Protein AF-A0A8T4NT96-F1 (afdb_monomer_lite)

pLDDT: mean 85.83, std 14.37, range [35.19, 98.5]

Sequence (184 aa):
MKKYSISQGDLYAGDHELIEFAEKIDPLSSLTIEQQFQELADSYLEDIFKGREDFERYIKLFGKINHLNDYAILFAHGGEVNGNWTYCDNGKDIKVQNWVNKTDGKYAGLILCSCNPGSYSLISKKSVLVYPDSDIDFIGGGGEITGRNVCFDLYVPKKGNIDSYVMGVELEELERKLGIKSLG

Foldseek 3Di:
DDWAAEPFGIEDAAPVVVVLLVVVDDPPDPDDSSVSVRVLVVLLVCQLCPVVVLLVLLLCLLCVLQVFGGEYEYAFEWDDDPNAIFGDHPNDTDGPLVVLVVCAPNHSEYEYNYADQPQDFHDGAHHKYWYWSGGQPPPDSDSHSPDDDRDIWIQDHPPGTDDPVCSVVSSVVSCVVVVHDPPD

Structure (mmCIF, N/CA/C/O backbone):
data_AF-A0A8T4NT96-F1
#
_entry.id   AF-A0A8T4NT96-F1
#
loop_
_atom_site.group_PDB
_atom_site.id
_atom_site.type_symbol
_atom_site.label_atom_id
_atom_site.label_alt_id
_atom_site.label_comp_id
_atom_site.label_asym_id
_atom_site.label_entity_id
_atom_site.label_seq_id
_atom_site.pdbx_PDB_ins_code
_atom_site.Cartn_x
_atom_s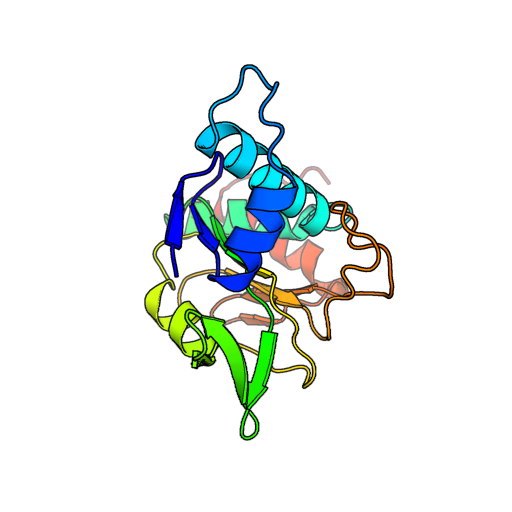ite.Cartn_y
_atom_site.Cartn_z
_atom_site.occupancy
_atom_site.B_iso_or_equiv
_atom_site.auth_seq_id
_atom_site.auth_comp_id
_atom_site.auth_asym_id
_atom_site.auth_atom_id
_atom_site.pdbx_PDB_model_num
ATOM 1 N N . MET A 1 1 ? 11.505 -8.799 -6.947 1.00 86.69 1 MET A N 1
ATOM 2 C CA . MET A 1 1 ? 11.173 -7.579 -6.199 1.00 86.69 1 MET A CA 1
ATOM 3 C C . MET A 1 1 ? 12.026 -7.524 -4.955 1.00 86.69 1 MET A C 1
ATOM 5 O O . MET A 1 1 ? 12.060 -8.505 -4.208 1.00 86.69 1 MET A O 1
ATOM 9 N N . LYS A 1 2 ? 12.755 -6.423 -4.768 1.00 87.06 2 LYS A N 1
ATOM 10 C CA . LYS A 1 2 ? 13.623 -6.225 -3.603 1.00 87.06 2 LYS A CA 1
ATOM 11 C C . LYS A 1 2 ? 12.826 -5.545 -2.492 1.00 87.06 2 LYS A C 1
ATOM 13 O O . LYS A 1 2 ? 11.984 -4.698 -2.768 1.00 87.06 2 LYS A O 1
ATOM 18 N N . LYS A 1 3 ? 13.067 -5.963 -1.251 1.00 89.81 3 LYS A N 1
ATOM 19 C CA . LYS A 1 3 ? 12.390 -5.451 -0.060 1.00 89.81 3 LYS A CA 1
ATOM 20 C C . LYS A 1 3 ? 13.368 -4.607 0.755 1.00 89.81 3 LYS A C 1
ATOM 22 O O . LYS A 1 3 ? 14.482 -5.070 1.000 1.00 89.81 3 LYS A O 1
ATOM 27 N N . TYR A 1 4 ? 12.925 -3.440 1.208 1.00 84.69 4 TYR A N 1
ATOM 28 C CA . TYR A 1 4 ? 13.648 -2.561 2.125 1.00 84.69 4 TYR A CA 1
ATOM 29 C C . TYR A 1 4 ? 12.746 -2.204 3.294 1.00 84.69 4 TYR A C 1
ATOM 31 O O . TYR A 1 4 ? 11.574 -1.903 3.086 1.00 84.69 4 TYR A O 1
ATOM 39 N N . SER A 1 5 ? 13.288 -2.231 4.505 1.00 87.81 5 SER A N 1
ATOM 40 C CA . SER A 1 5 ? 12.566 -1.735 5.674 1.00 87.81 5 SER A CA 1
ATOM 41 C C . SER A 1 5 ? 12.742 -0.226 5.780 1.00 87.81 5 SER A C 1
ATOM 43 O O . SER A 1 5 ? 13.844 0.282 5.582 1.00 87.81 5 SER A O 1
ATOM 45 N N . ILE A 1 6 ? 11.643 0.466 6.058 1.00 83.88 6 ILE A N 1
ATOM 46 C CA . ILE A 1 6 ? 11.536 1.926 6.132 1.00 83.88 6 ILE A CA 1
ATOM 47 C C . ILE A 1 6 ? 10.897 2.325 7.465 1.00 83.88 6 ILE A C 1
ATOM 49 O O . ILE A 1 6 ? 10.490 1.460 8.246 1.00 83.88 6 ILE A O 1
ATOM 53 N N . SER A 1 7 ? 10.804 3.628 7.737 1.00 83.88 7 SER A N 1
ATOM 54 C CA . SER A 1 7 ? 10.378 4.144 9.044 1.00 83.88 7 SER A CA 1
ATOM 55 C C . SER A 1 7 ? 9.003 3.621 9.484 1.00 83.88 7 SER A C 1
ATOM 57 O O . SER A 1 7 ? 8.788 3.360 10.668 1.00 83.88 7 SER A O 1
ATOM 59 N N . GLN A 1 8 ? 8.092 3.432 8.525 1.00 86.94 8 GLN A N 1
ATOM 60 C CA . GLN A 1 8 ? 6.711 3.007 8.750 1.00 86.94 8 GLN A CA 1
ATOM 61 C C . GLN A 1 8 ? 6.359 1.742 7.954 1.00 86.94 8 GLN A C 1
ATOM 63 O O . GLN A 1 8 ? 5.261 1.615 7.413 1.00 86.94 8 GLN A O 1
ATOM 68 N N . GLY A 1 9 ? 7.287 0.783 7.883 1.00 91.50 9 GLY A N 1
ATOM 69 C CA . GLY A 1 9 ? 7.025 -0.552 7.348 1.00 91.50 9 GLY A CA 1
ATOM 70 C C . GLY A 1 9 ? 8.031 -0.993 6.304 1.00 91.50 9 GLY A C 1
ATOM 71 O O . GLY A 1 9 ? 9.230 -1.012 6.571 1.00 91.50 9 GLY A O 1
ATOM 72 N N . ASP A 1 10 ? 7.558 -1.411 5.132 1.00 92.62 10 ASP A N 1
ATOM 73 C CA . ASP A 1 10 ? 8.424 -1.978 4.102 1.00 92.62 10 ASP A CA 1
ATOM 74 C C . ASP A 1 10 ? 8.089 -1.496 2.682 1.00 92.62 10 ASP A C 1
ATOM 76 O O . ASP A 1 10 ? 6.943 -1.550 2.235 1.00 92.62 10 ASP A O 1
ATOM 80 N N . LEU A 1 11 ? 9.128 -1.123 1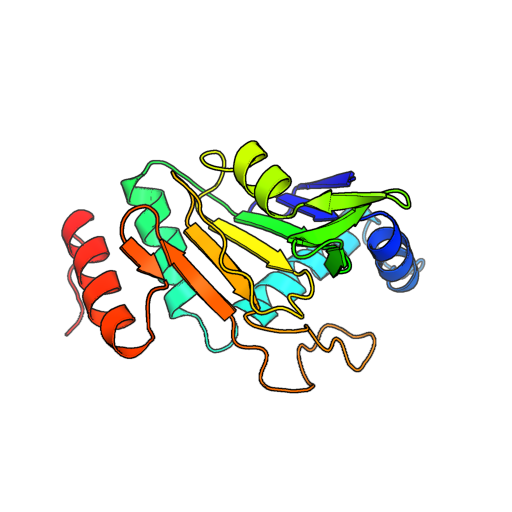.935 1.00 88.31 11 LEU A N 1
ATOM 81 C CA . LEU A 1 11 ? 9.082 -0.820 0.508 1.00 88.31 11 LEU A CA 1
ATOM 82 C C . LEU A 1 11 ? 9.450 -2.061 -0.314 1.00 88.31 11 LEU A C 1
ATOM 84 O O . LEU A 1 11 ? 10.488 -2.692 -0.102 1.00 88.31 11 LEU A O 1
ATOM 88 N N . TYR A 1 12 ? 8.617 -2.381 -1.297 1.00 91.62 12 TYR A N 1
ATOM 89 C CA . TYR A 1 12 ? 8.821 -3.438 -2.276 1.00 91.62 12 TYR A CA 1
ATOM 90 C C . TYR A 1 12 ? 9.042 -2.802 -3.649 1.00 91.62 12 TYR A C 1
ATOM 92 O O . TYR A 1 12 ? 8.084 -2.436 -4.324 1.00 91.62 12 TYR A O 1
ATOM 100 N N . ALA A 1 13 ? 10.307 -2.683 -4.051 1.00 86.94 13 ALA A N 1
ATOM 101 C CA . ALA A 1 13 ? 10.703 -2.009 -5.283 1.00 86.94 13 ALA A CA 1
ATOM 102 C C . ALA A 1 13 ? 10.912 -3.001 -6.440 1.00 86.94 13 ALA A C 1
ATOM 104 O O . ALA A 1 13 ? 11.632 -4.008 -6.294 1.00 86.94 13 ALA A O 1
ATOM 105 N N . GLY A 1 14 ? 10.274 -2.714 -7.579 1.00 87.00 14 GLY A N 1
ATOM 106 C CA . GLY A 1 14 ? 10.543 -3.355 -8.867 1.00 87.00 14 GLY A CA 1
ATOM 107 C C . GLY A 1 14 ? 11.955 -3.037 -9.366 1.00 87.00 14 GLY A C 1
ATOM 108 O O . GLY A 1 14 ? 12.567 -2.059 -8.953 1.00 87.00 14 GLY A O 1
ATOM 109 N N . ASP A 1 15 ? 12.503 -3.877 -10.236 1.00 82.88 15 ASP A N 1
ATOM 110 C CA . ASP A 1 15 ? 13.864 -3.732 -10.767 1.00 82.88 15 ASP A CA 1
ATOM 111 C C . ASP A 1 15 ? 14.080 -2.433 -11.548 1.00 82.88 15 ASP A C 1
ATOM 113 O O . ASP A 1 15 ? 15.118 -1.801 -11.377 1.00 82.88 15 ASP A O 1
ATOM 117 N N . HIS A 1 16 ? 13.102 -2.011 -12.352 1.00 77.62 16 HIS A N 1
ATOM 118 C CA . HIS A 1 16 ? 13.199 -0.752 -13.091 1.00 77.62 16 HIS A CA 1
ATOM 119 C C . HIS A 1 16 ? 13.260 0.455 -12.141 1.00 77.62 16 HIS A C 1
ATOM 121 O O . HIS A 1 16 ? 14.121 1.316 -12.286 1.00 77.62 16 HIS A O 1
ATOM 127 N N . GLU A 1 17 ? 12.446 0.447 -11.086 1.00 75.06 17 GLU A N 1
ATOM 128 C CA . GLU A 1 17 ? 12.451 1.511 -10.078 1.00 75.06 17 GLU A CA 1
ATOM 129 C C . GLU A 1 17 ? 13.744 1.570 -9.277 1.00 75.06 17 GLU A C 1
ATOM 131 O O . GLU A 1 17 ? 14.167 2.633 -8.844 1.00 75.06 17 GLU A O 1
ATOM 136 N N . LEU A 1 18 ? 14.410 0.431 -9.076 1.00 75.44 18 LEU A N 1
ATOM 137 C CA . LEU A 1 18 ? 15.722 0.426 -8.436 1.00 75.44 18 LEU A CA 1
ATOM 138 C C . LEU A 1 18 ? 16.766 1.178 -9.259 1.00 75.44 18 LEU A C 1
ATOM 140 O O . LEU A 1 18 ? 17.684 1.743 -8.667 1.00 75.44 18 LEU A O 1
ATOM 144 N N . ILE A 1 19 ? 16.640 1.173 -10.588 1.00 75.12 19 ILE A N 1
ATOM 145 C CA . ILE A 1 19 ? 17.516 1.935 -11.481 1.00 75.12 19 ILE A CA 1
ATOM 146 C C . ILE A 1 19 ? 17.208 3.425 -11.327 1.00 75.12 19 ILE A C 1
ATOM 148 O O . ILE A 1 19 ? 18.121 4.192 -11.040 1.00 75.12 19 ILE A O 1
ATOM 152 N N . GLU A 1 20 ? 15.933 3.819 -11.402 1.00 72.38 20 GLU A N 1
ATOM 153 C CA . GLU A 1 20 ? 15.519 5.217 -11.206 1.00 72.38 20 GLU A CA 1
ATOM 154 C C . GLU A 1 20 ? 15.904 5.753 -9.818 1.00 72.38 20 GLU A C 1
ATOM 156 O O . GLU A 1 20 ? 16.359 6.886 -9.674 1.00 72.38 20 GLU A O 1
ATOM 161 N N . PHE A 1 21 ? 15.768 4.934 -8.773 1.00 73.69 21 PHE A N 1
ATOM 162 C CA . PHE A 1 21 ? 16.217 5.295 -7.432 1.00 73.69 21 PHE A CA 1
ATOM 163 C C . PHE A 1 21 ? 17.730 5.466 -7.391 1.00 73.69 21 PHE A C 1
ATOM 165 O O . PHE A 1 21 ? 18.198 6.441 -6.816 1.00 73.69 21 PHE A O 1
ATOM 172 N N . ALA A 1 22 ? 18.492 4.551 -8.001 1.00 74.19 22 ALA A N 1
ATOM 173 C CA . ALA A 1 22 ? 19.949 4.636 -8.045 1.00 74.19 22 ALA A CA 1
ATOM 174 C C . ALA A 1 22 ? 20.441 5.912 -8.747 1.00 74.19 22 ALA A C 1
ATOM 176 O O . ALA A 1 22 ? 21.465 6.455 -8.344 1.00 74.19 22 ALA A O 1
ATOM 177 N N . GLU A 1 23 ? 19.706 6.420 -9.740 1.00 80.12 23 GLU A N 1
ATOM 178 C CA . GLU A 1 23 ? 19.997 7.704 -10.392 1.00 80.12 23 GLU A CA 1
ATOM 179 C C . GLU A 1 23 ? 19.765 8.917 -9.476 1.00 80.12 23 GLU A C 1
ATOM 181 O O . GLU A 1 23 ? 20.395 9.956 -9.667 1.00 80.12 23 GLU A O 1
ATOM 186 N N . LYS A 1 24 ? 18.895 8.786 -8.467 1.00 78.31 24 LYS A N 1
ATOM 187 C CA . LYS A 1 24 ? 18.611 9.824 -7.460 1.00 78.31 24 LYS A CA 1
ATOM 188 C C . LYS A 1 24 ? 19.521 9.755 -6.232 1.00 78.31 24 LYS A C 1
ATOM 190 O O . LYS A 1 24 ? 19.478 10.663 -5.406 1.00 78.31 24 LYS A O 1
ATOM 195 N N . ILE A 1 25 ? 20.325 8.699 -6.094 1.00 80.62 25 ILE A N 1
ATOM 196 C CA . ILE A 1 25 ? 21.284 8.571 -4.994 1.00 80.62 25 ILE A CA 1
ATOM 197 C C . ILE A 1 25 ? 22.406 9.586 -5.187 1.00 80.62 25 ILE A C 1
ATOM 199 O O . ILE A 1 25 ? 23.102 9.569 -6.201 1.00 80.62 25 ILE A O 1
ATOM 203 N N . ASP A 1 26 ? 22.617 10.431 -4.181 1.00 83.19 26 ASP A N 1
ATOM 204 C CA . ASP A 1 26 ? 23.746 11.348 -4.139 1.00 83.19 26 ASP A CA 1
ATOM 205 C C . ASP A 1 26 ? 24.989 10.603 -3.616 1.00 83.19 26 ASP A C 1
ATOM 207 O O . ASP A 1 26 ? 25.052 10.255 -2.427 1.00 83.19 26 ASP A O 1
ATOM 211 N N . PRO A 1 27 ? 26.004 10.352 -4.468 1.00 78.19 27 PRO A N 1
ATOM 212 C CA . PRO A 1 27 ? 27.226 9.670 -4.054 1.00 78.19 27 PRO A CA 1
ATOM 213 C C . PRO A 1 27 ? 28.103 10.525 -3.127 1.00 78.19 27 PRO A C 1
ATOM 215 O O . PRO A 1 27 ? 29.060 10.004 -2.555 1.00 78.19 27 PRO A O 1
ATOM 218 N N . LEU A 1 28 ? 27.821 11.826 -3.002 1.00 85.88 28 LEU A N 1
ATOM 219 C CA . LEU A 1 28 ? 28.516 12.754 -2.108 1.00 85.88 28 LEU A CA 1
ATOM 220 C C . LEU A 1 28 ? 27.794 12.937 -0.768 1.00 85.88 28 LEU A C 1
ATOM 222 O O . LEU A 1 28 ? 28.340 13.585 0.130 1.00 85.88 28 LEU A O 1
ATOM 226 N N . SER A 1 29 ? 26.597 12.368 -0.620 1.00 87.12 29 SER A N 1
ATOM 227 C CA . SER A 1 29 ? 25.855 12.394 0.634 1.00 87.12 29 SER A CA 1
ATOM 228 C C . SER A 1 29 ? 26.603 11.643 1.737 1.00 87.12 29 SER A C 1
ATOM 230 O O . SER A 1 29 ? 27.297 10.652 1.505 1.00 87.12 29 SER A O 1
ATOM 232 N N . SER A 1 30 ? 26.443 12.109 2.975 1.00 88.44 30 SER A N 1
ATOM 233 C CA . SER A 1 30 ? 26.941 11.413 4.165 1.00 88.44 30 SER A CA 1
ATOM 234 C C . SER A 1 30 ? 26.089 10.199 4.553 1.00 88.44 30 SER A C 1
ATOM 236 O O . SER A 1 30 ? 26.489 9.435 5.434 1.00 88.44 30 SER A O 1
ATOM 238 N N . LEU A 1 31 ? 24.924 10.030 3.923 1.00 86.69 31 LEU A N 1
ATOM 239 C CA . LEU A 1 31 ? 23.989 8.938 4.168 1.00 86.69 31 LEU A CA 1
ATOM 240 C C . LEU A 1 31 ? 24.372 7.684 3.380 1.00 86.69 31 LEU A C 1
ATOM 242 O O . LEU A 1 31 ? 24.826 7.763 2.236 1.00 86.69 31 LEU A O 1
ATOM 246 N N . THR A 1 32 ? 24.118 6.507 3.958 1.00 84.62 32 THR A N 1
ATOM 247 C CA . THR A 1 32 ? 24.228 5.251 3.205 1.00 84.62 32 THR A CA 1
ATOM 248 C C . THR A 1 32 ? 23.166 5.189 2.108 1.00 84.62 32 THR A C 1
ATOM 250 O O . THR A 1 32 ? 22.141 5.868 2.174 1.00 84.62 32 THR A O 1
ATOM 253 N N . ILE A 1 33 ? 23.382 4.335 1.106 1.00 77.56 33 ILE A N 1
ATOM 254 C CA . ILE A 1 33 ? 22.399 4.101 0.040 1.00 77.56 33 ILE A CA 1
ATOM 255 C C . ILE A 1 33 ? 21.050 3.713 0.656 1.00 77.56 33 ILE A C 1
ATOM 257 O O . ILE A 1 33 ? 20.025 4.272 0.295 1.00 77.56 33 ILE A O 1
ATOM 261 N N . GLU A 1 34 ? 21.039 2.815 1.639 1.00 76.19 34 GLU A N 1
ATOM 262 C CA . GLU A 1 34 ? 19.818 2.383 2.322 1.00 76.19 34 GLU A CA 1
ATOM 263 C C . GLU A 1 34 ? 19.078 3.541 3.004 1.00 76.19 34 GLU A C 1
ATOM 265 O O . GLU A 1 34 ? 17.852 3.587 2.942 1.00 76.19 34 GLU A O 1
ATOM 270 N N . GLN A 1 35 ? 19.803 4.484 3.614 1.00 82.94 35 GLN A N 1
ATOM 271 C CA . GLN A 1 35 ? 19.206 5.664 4.245 1.00 82.94 35 GLN A CA 1
ATOM 272 C C . GLN A 1 35 ? 18.590 6.608 3.211 1.00 82.94 35 GLN A C 1
ATOM 274 O O . GLN A 1 35 ? 17.474 7.070 3.404 1.00 82.94 35 GLN A O 1
ATOM 279 N N . GLN A 1 36 ? 19.263 6.831 2.082 1.00 83.69 36 GLN A N 1
ATOM 280 C CA . GLN A 1 36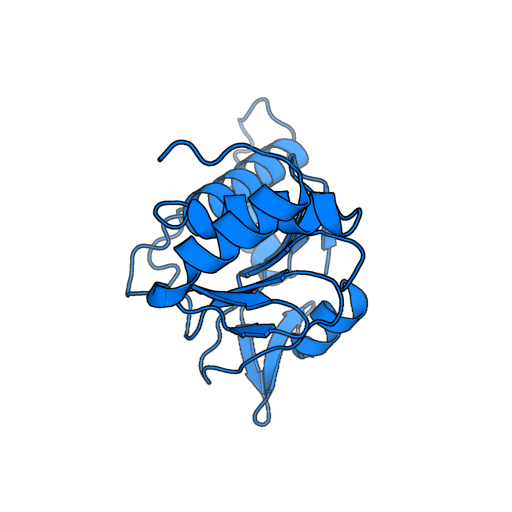 ? 18.718 7.646 0.992 1.00 83.69 36 GLN A CA 1
ATOM 281 C C . GLN A 1 36 ? 17.486 6.987 0.342 1.00 83.69 36 GLN A C 1
ATOM 283 O O . GLN A 1 36 ? 16.505 7.657 0.030 1.00 83.69 36 GLN A O 1
ATOM 288 N N . PHE A 1 37 ? 17.491 5.656 0.195 1.00 78.19 37 PHE A N 1
ATOM 289 C CA . PHE A 1 37 ? 16.312 4.892 -0.233 1.00 78.19 37 PHE A CA 1
ATOM 290 C C . PHE A 1 37 ? 15.149 5.048 0.748 1.00 78.19 37 PHE A C 1
ATOM 292 O O . PHE A 1 37 ? 14.002 5.177 0.321 1.00 78.19 37 PHE A O 1
ATOM 299 N N . GLN A 1 38 ? 15.438 5.013 2.050 1.00 80.81 38 GLN A N 1
ATOM 300 C CA . GLN A 1 38 ? 14.438 5.212 3.087 1.00 80.81 38 GLN A CA 1
ATOM 301 C C . GLN A 1 38 ? 13.847 6.626 3.028 1.00 80.81 38 GLN A C 1
ATOM 303 O O . GLN A 1 38 ? 12.628 6.745 3.017 1.00 80.81 38 GLN A O 1
ATOM 308 N N . GLU A 1 39 ? 14.673 7.670 2.925 1.00 84.62 39 GLU A N 1
ATOM 309 C CA . GLU A 1 39 ? 14.201 9.058 2.799 1.00 84.62 39 GLU A CA 1
ATOM 310 C C . GLU A 1 39 ? 13.304 9.249 1.571 1.00 84.62 39 GLU A C 1
ATOM 312 O O . GLU A 1 39 ? 12.251 9.876 1.659 1.00 84.62 39 GLU A O 1
ATOM 317 N N . LEU A 1 40 ? 13.668 8.645 0.437 1.00 78.44 40 LEU A N 1
ATOM 318 C CA . LEU A 1 40 ? 12.849 8.700 -0.771 1.00 78.44 40 LEU A CA 1
ATOM 319 C C . LEU A 1 40 ? 11.516 7.946 -0.605 1.00 78.44 40 LEU A C 1
ATOM 321 O O . LEU A 1 40 ? 10.474 8.421 -1.052 1.00 78.44 40 LEU A O 1
ATOM 325 N N . ALA A 1 41 ? 11.527 6.787 0.056 1.00 78.25 41 ALA A N 1
ATOM 326 C CA . ALA A 1 41 ? 10.312 6.030 0.351 1.00 78.25 41 ALA A CA 1
ATOM 327 C C . ALA A 1 41 ? 9.370 6.782 1.303 1.00 78.25 41 ALA A C 1
ATOM 329 O O . ALA A 1 41 ? 8.159 6.798 1.081 1.00 78.25 41 ALA A O 1
ATOM 330 N N . ASP A 1 42 ? 9.933 7.407 2.339 1.00 82.44 42 ASP A N 1
ATOM 331 C CA . ASP A 1 42 ? 9.198 8.222 3.303 1.00 82.44 42 ASP A CA 1
ATOM 332 C C . ASP A 1 42 ? 8.599 9.461 2.602 1.00 82.44 42 ASP A C 1
ATOM 334 O O . ASP A 1 42 ? 7.417 9.742 2.787 1.00 82.44 42 ASP A O 1
ATOM 338 N N . SER A 1 43 ? 9.338 10.114 1.692 1.00 80.06 43 SER A N 1
ATOM 339 C CA . SER A 1 43 ? 8.814 11.212 0.857 1.00 80.06 43 SER A CA 1
ATOM 340 C C . SER A 1 43 ? 7.616 10.783 0.006 1.00 80.06 43 SER A C 1
ATOM 342 O O . SER A 1 43 ? 6.614 11.490 -0.040 1.00 80.06 43 SER A O 1
ATOM 344 N N . TYR A 1 44 ? 7.667 9.612 -0.639 1.00 76.75 44 TYR A N 1
ATOM 345 C CA . TYR A 1 44 ? 6.519 9.126 -1.413 1.00 76.75 44 TYR A CA 1
ATOM 346 C C . TYR A 1 44 ? 5.304 8.833 -0.534 1.00 76.75 44 TYR A C 1
ATOM 348 O O . TYR A 1 44 ? 4.171 9.076 -0.946 1.00 76.75 44 TYR A O 1
ATOM 356 N N . LEU A 1 45 ? 5.520 8.305 0.672 1.00 81.38 45 LEU A N 1
ATOM 357 C CA . LEU A 1 45 ? 4.441 8.074 1.626 1.00 81.38 45 LEU A CA 1
ATOM 358 C C . LEU A 1 45 ? 3.778 9.396 2.038 1.00 81.38 45 LEU A C 1
ATOM 360 O O . LEU A 1 45 ? 2.548 9.480 2.066 1.00 81.38 45 LEU A O 1
ATOM 364 N N . GLU A 1 46 ? 4.584 10.424 2.311 1.00 83.12 46 GLU A N 1
ATOM 365 C CA . GLU A 1 46 ? 4.105 11.777 2.598 1.00 83.12 46 GLU A CA 1
ATOM 366 C C . GLU A 1 46 ? 3.293 12.342 1.427 1.00 83.12 46 GLU A C 1
ATOM 368 O O . GLU A 1 46 ? 2.180 12.821 1.640 1.00 83.12 46 GLU A O 1
ATOM 373 N N . ASP A 1 47 ? 3.775 12.218 0.189 1.00 79.31 47 ASP A N 1
ATOM 374 C CA . ASP A 1 47 ? 3.072 12.714 -1.001 1.00 79.31 47 ASP A CA 1
ATOM 375 C C . ASP A 1 47 ? 1.742 11.987 -1.265 1.00 79.31 47 ASP A C 1
ATOM 377 O O . ASP A 1 47 ? 0.758 12.608 -1.679 1.00 79.31 47 ASP A O 1
ATOM 381 N N . ILE A 1 48 ? 1.666 10.684 -0.981 1.00 80.38 48 ILE A N 1
ATOM 382 C CA . ILE A 1 48 ? 0.423 9.904 -1.098 1.00 80.38 48 ILE A CA 1
ATOM 383 C C . ILE A 1 48 ? -0.620 10.381 -0.086 1.00 80.38 48 ILE A C 1
ATOM 385 O O . ILE A 1 48 ? -1.803 10.481 -0.426 1.00 80.38 48 ILE A O 1
ATOM 389 N N . PHE A 1 49 ? -0.208 10.695 1.142 1.00 85.62 49 PHE A N 1
ATOM 390 C CA . PHE A 1 49 ? -1.127 11.137 2.193 1.00 85.62 49 PHE A CA 1
ATOM 391 C C . PHE A 1 49 ? -1.334 12.650 2.263 1.00 85.62 49 PHE A C 1
ATOM 393 O O . PHE A 1 49 ? -2.239 13.100 2.964 1.00 85.62 49 PHE A O 1
ATOM 400 N N . LYS A 1 50 ? -0.565 13.446 1.520 1.00 84.44 50 LYS A N 1
ATOM 401 C CA . LYS A 1 50 ? -0.743 14.897 1.430 1.00 84.44 50 LYS A CA 1
ATOM 402 C C . LYS A 1 50 ? -2.134 15.232 0.887 1.00 84.44 50 LYS A C 1
ATOM 404 O O . LYS A 1 50 ? -2.458 14.912 -0.257 1.00 84.44 50 LYS A O 1
ATOM 409 N N . GLY A 1 51 ? -2.964 15.878 1.710 1.00 82.12 51 GLY A N 1
ATOM 410 C CA . GLY A 1 51 ? -4.372 16.147 1.394 1.00 82.12 51 GLY A CA 1
ATOM 411 C C . GLY A 1 51 ? -5.292 14.919 1.474 1.00 82.12 51 GLY A C 1
ATOM 412 O O . GLY A 1 51 ? -6.423 14.985 0.995 1.00 82.12 51 GLY A O 1
ATOM 413 N N . ARG A 1 52 ? -4.802 13.804 2.033 1.00 86.88 52 ARG A N 1
ATOM 414 C CA . ARG A 1 52 ? -5.513 12.536 2.293 1.00 86.88 52 ARG A CA 1
ATOM 415 C C . ARG A 1 52 ? -5.177 12.020 3.699 1.00 86.88 52 ARG A C 1
ATOM 417 O O . ARG A 1 52 ? -4.941 10.831 3.922 1.00 86.88 52 ARG A O 1
ATOM 424 N N . GLU A 1 53 ? -5.092 12.929 4.667 1.00 90.56 53 GLU A N 1
ATOM 425 C CA . GLU A 1 53 ? -4.712 12.621 6.051 1.00 90.56 53 GLU A CA 1
ATOM 426 C C . GLU A 1 53 ? -5.737 11.696 6.737 1.00 90.56 53 GLU A C 1
ATOM 428 O O . GLU A 1 53 ? -5.425 10.964 7.681 1.00 90.56 53 GLU A O 1
ATOM 433 N N . ASP A 1 54 ? -6.974 11.702 6.245 1.00 93.44 54 ASP A N 1
ATOM 434 C CA . ASP A 1 54 ? -8.045 10.797 6.638 1.00 93.44 54 ASP A CA 1
ATOM 435 C C . ASP A 1 54 ? -7.749 9.332 6.283 1.00 93.44 54 ASP A C 1
ATOM 437 O O . ASP A 1 54 ? -8.014 8.460 7.112 1.00 93.44 54 ASP A O 1
ATOM 441 N N . PHE A 1 55 ? -7.129 9.048 5.132 1.00 94.31 55 PHE A N 1
ATOM 442 C CA . PHE A 1 55 ? -6.706 7.696 4.748 1.00 94.31 55 PHE A CA 1
ATOM 443 C C . PHE A 1 55 ? -5.654 7.176 5.723 1.00 94.31 55 PHE A C 1
ATOM 445 O O . PHE A 1 55 ? -5.778 6.067 6.251 1.00 94.31 55 PHE A O 1
ATOM 452 N N . GLU A 1 56 ? -4.640 7.996 6.007 1.00 94.25 56 GLU A N 1
ATOM 453 C CA . GLU A 1 56 ? -3.576 7.635 6.941 1.00 94.25 56 GLU A CA 1
ATOM 454 C C . GLU A 1 56 ? -4.152 7.350 8.338 1.00 94.25 56 GLU A C 1
ATOM 456 O O . GLU A 1 56 ? -3.881 6.310 8.953 1.00 94.25 56 GLU A O 1
ATOM 461 N N . ARG A 1 57 ? -5.021 8.244 8.831 1.00 95.69 57 ARG A N 1
ATOM 462 C CA . ARG A 1 57 ? -5.718 8.071 10.111 1.00 95.69 57 ARG A CA 1
ATOM 463 C C . ARG A 1 57 ? -6.574 6.808 10.114 1.00 95.69 57 ARG A C 1
ATOM 465 O O . ARG A 1 57 ? -6.534 6.064 11.098 1.00 95.69 57 ARG A O 1
ATOM 472 N N . TYR A 1 58 ? -7.312 6.541 9.038 1.00 97.00 58 TYR A N 1
ATOM 473 C CA . TYR A 1 58 ? -8.160 5.358 8.917 1.00 97.00 58 TYR A CA 1
ATOM 474 C C . TYR A 1 58 ? -7.334 4.082 9.045 1.00 97.00 58 TYR A C 1
ATOM 476 O O . TYR A 1 58 ? -7.651 3.229 9.876 1.00 97.00 58 TYR A O 1
ATOM 484 N N . ILE A 1 59 ? -6.235 3.971 8.292 1.00 97.44 59 ILE A N 1
ATOM 485 C CA . ILE A 1 59 ? -5.356 2.796 8.328 1.00 97.44 59 ILE A CA 1
ATOM 486 C C . ILE A 1 59 ? -4.773 2.602 9.730 1.00 97.44 59 ILE A C 1
ATOM 488 O O . ILE A 1 59 ? -4.801 1.485 10.251 1.00 97.44 59 ILE A O 1
ATOM 492 N N . LYS A 1 60 ? -4.313 3.675 10.388 1.00 96.69 60 LYS A N 1
ATOM 493 C CA . LYS A 1 60 ? -3.782 3.616 11.761 1.00 96.69 60 LYS A CA 1
ATOM 494 C C . LYS A 1 60 ? -4.825 3.111 12.764 1.00 96.69 60 LYS A C 1
ATOM 496 O O . LYS A 1 60 ? -4.519 2.258 13.599 1.00 96.69 60 LYS A O 1
ATOM 501 N N . LEU A 1 61 ? -6.056 3.624 12.714 1.00 97.50 61 LEU A N 1
ATOM 502 C CA . LEU A 1 61 ? -7.131 3.198 13.619 1.00 97.50 61 LEU A CA 1
ATOM 503 C C . LEU A 1 61 ? -7.588 1.764 13.318 1.00 97.50 61 LEU A C 1
ATOM 505 O O . LEU A 1 61 ? -7.740 0.955 14.238 1.00 97.50 61 LEU A O 1
ATOM 509 N N . PHE A 1 62 ? -7.748 1.425 12.038 1.00 97.75 62 PHE A N 1
ATOM 510 C CA . PHE A 1 62 ? -8.077 0.077 11.589 1.00 97.75 62 PHE A CA 1
ATOM 511 C C . PHE A 1 62 ? -7.014 -0.932 12.042 1.00 97.75 62 PHE A C 1
ATOM 513 O O . PHE A 1 62 ? -7.357 -1.994 12.567 1.00 97.75 62 PHE A O 1
ATOM 520 N N . GLY A 1 63 ? -5.734 -0.587 11.892 1.00 97.62 63 GLY A N 1
ATOM 521 C CA . GLY A 1 63 ? -4.600 -1.398 12.323 1.00 97.62 63 GLY A CA 1
ATOM 522 C C . GLY A 1 63 ? -4.643 -1.703 13.818 1.00 97.62 63 GLY A C 1
ATOM 523 O O . GLY A 1 63 ? -4.606 -2.870 14.207 1.00 97.62 63 GLY A O 1
ATOM 524 N N . LYS A 1 64 ? -4.866 -0.684 14.660 1.00 97.50 64 LYS A N 1
ATOM 525 C CA . LYS A 1 64 ? -5.017 -0.857 16.119 1.00 97.50 64 LYS A CA 1
ATOM 526 C C . LYS A 1 64 ? -6.123 -1.847 16.490 1.00 97.50 64 LYS A C 1
ATOM 528 O O . LYS A 1 64 ? -5.917 -2.681 17.367 1.00 97.50 64 LYS A O 1
ATOM 533 N N . ILE A 1 65 ? -7.277 -1.773 15.823 1.00 97.06 65 ILE A N 1
ATOM 534 C CA . ILE A 1 65 ? -8.420 -2.670 16.073 1.00 97.06 65 ILE A CA 1
ATOM 535 C C . ILE A 1 65 ? -8.114 -4.109 15.639 1.00 97.06 65 ILE A C 1
ATOM 537 O O . ILE A 1 65 ? -8.562 -5.053 16.285 1.00 97.06 65 ILE A O 1
ATOM 541 N N . ASN A 1 66 ? -7.364 -4.284 14.549 1.00 96.88 66 ASN A N 1
ATOM 542 C CA . ASN A 1 66 ? -7.097 -5.593 13.947 1.00 96.88 66 ASN A CA 1
ATOM 543 C C . ASN A 1 66 ? -5.715 -6.167 14.301 1.00 96.88 66 ASN A C 1
ATOM 545 O O . ASN A 1 66 ? -5.335 -7.202 13.756 1.00 96.88 66 ASN A O 1
ATOM 549 N N . HIS A 1 67 ? -4.977 -5.526 15.211 1.00 97.06 67 HIS A N 1
ATOM 550 C CA . HIS A 1 67 ? -3.607 -5.887 15.594 1.00 97.06 67 HIS A CA 1
ATOM 551 C C . HIS A 1 67 ? -2.636 -5.952 14.404 1.00 97.06 67 HIS A C 1
ATOM 553 O O . HIS A 1 67 ? -1.781 -6.834 14.326 1.00 97.06 67 HIS A O 1
ATOM 559 N N . LEU A 1 68 ? -2.784 -5.008 13.478 1.00 97.44 68 LEU A N 1
ATOM 560 C CA . LEU A 1 68 ? -1.894 -4.803 12.343 1.00 97.44 68 LEU A CA 1
ATOM 561 C C . LEU A 1 68 ? -1.203 -3.449 12.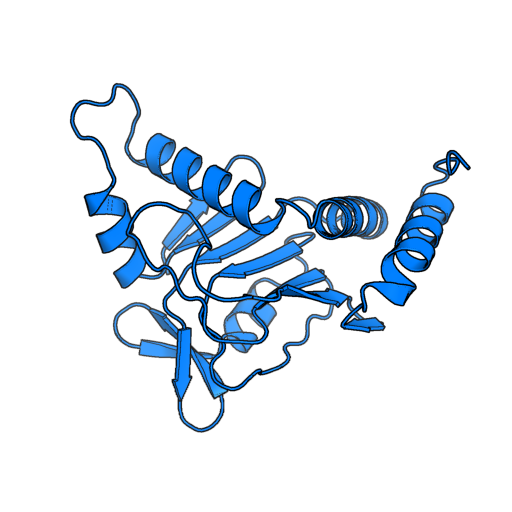497 1.00 97.44 68 LEU A C 1
ATOM 563 O O . LEU A 1 68 ? -1.826 -2.480 12.925 1.00 97.44 68 LEU A O 1
ATOM 567 N N . ASN A 1 69 ? 0.067 -3.384 12.120 1.00 95.75 69 ASN A N 1
ATOM 568 C CA . ASN A 1 69 ? 0.862 -2.160 12.152 1.00 95.75 69 ASN A CA 1
ATOM 569 C C . ASN A 1 69 ? 1.489 -1.919 10.781 1.00 95.75 69 ASN A C 1
ATOM 571 O O . ASN A 1 69 ? 1.484 -2.819 9.937 1.00 95.75 69 ASN A O 1
ATOM 575 N N . ASP A 1 70 ? 2.040 -0.722 10.609 1.00 95.44 70 ASP A N 1
ATOM 576 C CA . ASP A 1 70 ? 2.890 -0.344 9.484 1.00 95.44 70 ASP A CA 1
ATOM 577 C C . ASP A 1 70 ? 2.228 -0.473 8.097 1.00 95.44 70 ASP A C 1
ATOM 579 O O . ASP A 1 70 ? 1.064 -0.874 7.943 1.00 95.44 70 ASP A O 1
ATOM 583 N N . TYR A 1 71 ? 2.991 -0.109 7.069 1.00 95.69 71 TYR A N 1
ATOM 584 C CA . TYR A 1 71 ? 2.584 -0.169 5.672 1.00 95.69 71 TYR A CA 1
ATOM 585 C C . TYR A 1 71 ? 3.480 -1.110 4.867 1.00 95.69 71 TYR A C 1
ATOM 587 O O . TYR A 1 71 ? 4.663 -1.289 5.154 1.00 95.69 71 TYR A O 1
ATOM 595 N N . ALA A 1 72 ? 2.924 -1.684 3.806 1.00 95.75 72 ALA A N 1
ATOM 596 C CA . ALA A 1 72 ? 3.716 -2.228 2.714 1.00 95.75 72 ALA A CA 1
ATOM 597 C C . ALA A 1 72 ? 3.456 -1.415 1.452 1.00 95.75 72 ALA A C 1
ATOM 599 O O . ALA A 1 72 ? 2.312 -1.321 1.014 1.00 95.75 72 ALA A O 1
ATOM 600 N N . ILE A 1 73 ? 4.513 -0.871 0.857 1.00 92.81 73 ILE A N 1
ATOM 601 C CA . ILE A 1 73 ? 4.435 -0.058 -0.356 1.00 92.81 73 ILE A CA 1
ATOM 602 C C . ILE A 1 73 ? 4.916 -0.904 -1.533 1.00 92.81 73 ILE A C 1
ATOM 604 O O . ILE A 1 73 ? 6.054 -1.372 -1.532 1.00 92.81 73 ILE A O 1
ATOM 608 N N . LEU A 1 74 ? 4.061 -1.126 -2.527 1.00 93.06 74 LEU A N 1
ATOM 609 C CA . LEU A 1 74 ? 4.454 -1.677 -3.821 1.00 93.06 74 LEU A CA 1
ATOM 610 C C . LEU A 1 74 ? 4.868 -0.517 -4.720 1.00 93.06 74 LEU A C 1
ATOM 612 O O . LEU A 1 74 ? 4.008 0.246 -5.138 1.00 93.06 74 LEU A O 1
ATOM 616 N N . PHE A 1 75 ? 6.155 -0.403 -5.026 1.00 88.12 75 PHE A N 1
ATOM 617 C CA . PHE A 1 75 ? 6.682 0.637 -5.902 1.00 88.12 75 PHE A CA 1
ATOM 618 C C . PHE A 1 75 ? 7.243 -0.007 -7.169 1.00 88.12 75 PHE A C 1
ATOM 620 O O . PHE A 1 75 ? 8.306 -0.635 -7.147 1.00 88.12 75 PHE A O 1
ATOM 627 N N . ALA A 1 76 ? 6.458 0.041 -8.243 1.00 89.25 76 ALA A N 1
ATOM 628 C CA . ALA A 1 76 ? 6.788 -0.591 -9.513 1.00 89.25 76 ALA A CA 1
ATOM 629 C C . ALA A 1 76 ? 5.921 -0.041 -10.646 1.00 89.25 76 ALA A C 1
ATOM 631 O O . ALA A 1 76 ? 4.698 0.028 -10.498 1.00 89.25 76 ALA A O 1
ATOM 632 N N . HIS A 1 77 ? 6.529 0.201 -11.808 1.00 87.44 77 HIS A N 1
ATOM 633 C CA . HIS A 1 77 ? 5.820 0.399 -13.073 1.00 87.44 77 HIS A CA 1
ATOM 634 C C . HIS A 1 77 ? 4.657 -0.578 -13.245 1.00 87.44 77 HIS A C 1
ATOM 636 O O . HIS A 1 77 ? 4.823 -1.803 -13.177 1.00 87.44 77 HIS A O 1
ATOM 642 N N . GLY A 1 78 ? 3.478 0.004 -13.441 1.00 87.44 78 GLY A N 1
ATOM 643 C CA . GLY A 1 78 ? 2.220 -0.702 -13.619 1.00 87.44 78 GLY A CA 1
ATOM 644 C C . GLY A 1 78 ? 1.747 -0.648 -15.061 1.00 87.44 78 GLY A C 1
ATOM 645 O O . GLY A 1 78 ? 2.131 0.231 -15.829 1.00 87.44 78 GLY A O 1
ATOM 646 N N . GLY A 1 79 ? 0.903 -1.597 -15.428 1.00 90.44 79 GLY A N 1
ATOM 647 C CA . GLY A 1 79 ? 0.296 -1.648 -16.744 1.00 90.44 79 GLY A CA 1
ATOM 648 C C . GLY A 1 79 ? -0.841 -2.652 -16.805 1.00 90.44 79 GLY A C 1
ATOM 649 O O . GLY A 1 79 ? -1.303 -3.187 -15.793 1.00 90.44 79 GLY A O 1
ATOM 650 N N . GLU A 1 80 ? -1.279 -2.927 -18.025 1.00 93.06 80 GLU A N 1
ATOM 651 C CA . GLU A 1 80 ? -2.298 -3.925 -18.299 1.00 93.06 80 GLU A CA 1
ATOM 652 C C . GLU A 1 80 ? -1.751 -5.017 -19.213 1.00 93.06 80 GLU A C 1
ATOM 654 O O . GLU A 1 80 ? -1.277 -4.749 -20.317 1.00 93.06 80 GLU A O 1
ATOM 659 N N . VAL A 1 81 ? -1.908 -6.270 -18.782 1.00 93.31 81 VAL A N 1
ATOM 660 C CA . VAL A 1 81 ? -1.628 -7.441 -19.614 1.00 93.31 81 VAL A CA 1
ATOM 661 C C . VAL A 1 81 ? -2.800 -8.413 -19.553 1.00 93.31 81 VAL A C 1
ATOM 663 O O . VAL A 1 81 ? -3.165 -8.930 -18.493 1.00 93.31 81 VAL A O 1
ATOM 666 N N . ASN A 1 82 ? -3.379 -8.703 -20.722 1.00 92.31 82 ASN A N 1
ATOM 667 C CA . ASN A 1 82 ? -4.509 -9.624 -20.887 1.00 92.31 82 ASN A CA 1
ATOM 668 C C . ASN A 1 82 ? -5.700 -9.290 -19.963 1.00 92.31 82 ASN A C 1
ATOM 670 O O . ASN A 1 82 ? -6.237 -10.189 -19.311 1.00 92.31 82 ASN A O 1
ATOM 674 N N . GLY A 1 83 ? -6.073 -8.009 -19.853 1.00 92.38 83 GLY A N 1
ATOM 675 C CA . GLY A 1 83 ? -7.186 -7.562 -19.007 1.00 92.38 83 GLY A CA 1
ATOM 676 C C . GLY A 1 83 ? -6.933 -7.724 -17.505 1.00 92.38 83 GLY A C 1
ATOM 677 O O . GLY A 1 83 ? -7.859 -7.991 -16.741 1.00 92.38 83 GLY A O 1
ATOM 678 N N . ASN A 1 84 ? -5.669 -7.683 -17.075 1.00 94.75 84 ASN A N 1
ATOM 679 C CA . ASN A 1 84 ? -5.300 -7.695 -15.664 1.00 94.75 84 ASN A CA 1
ATOM 680 C C . ASN A 1 84 ? -4.339 -6.550 -15.382 1.00 94.75 84 ASN A C 1
ATOM 682 O O . ASN A 1 84 ? -3.383 -6.356 -16.132 1.00 94.75 84 ASN A O 1
ATOM 686 N N . TRP A 1 85 ? -4.524 -5.905 -14.234 1.00 95.94 85 TRP A N 1
ATOM 687 C CA . TRP A 1 85 ? -3.524 -5.012 -13.677 1.00 95.94 85 TRP A CA 1
ATOM 688 C C . TRP A 1 85 ? -2.265 -5.785 -13.269 1.00 95.94 85 TRP A C 1
ATOM 690 O O . TRP A 1 85 ? -2.305 -6.694 -12.421 1.00 95.94 85 TRP A O 1
ATOM 700 N N . THR A 1 86 ? -1.143 -5.431 -13.884 1.00 95.88 86 THR A N 1
ATOM 701 C CA . THR A 1 86 ? 0.169 -6.029 -13.646 1.00 95.88 86 THR A CA 1
ATOM 702 C C . THR A 1 86 ? 1.201 -4.979 -13.269 1.00 95.88 86 THR A C 1
ATOM 704 O O . THR A 1 86 ? 1.085 -3.826 -13.664 1.00 95.88 86 THR A O 1
ATOM 707 N N . TYR A 1 87 ? 2.224 -5.399 -12.531 1.00 93.56 87 TYR A N 1
ATOM 708 C CA . TYR A 1 87 ? 3.451 -4.639 -12.320 1.00 93.56 87 TYR A CA 1
ATOM 709 C C . TYR A 1 87 ? 4.638 -5.389 -12.931 1.00 93.56 87 TYR A C 1
ATOM 711 O O . TYR A 1 87 ? 4.624 -6.625 -12.990 1.00 93.56 87 TYR A O 1
ATOM 719 N N . CYS A 1 88 ? 5.664 -4.655 -13.357 1.00 90.44 88 CYS A N 1
ATOM 720 C CA . CYS A 1 88 ? 6.888 -5.242 -13.898 1.00 90.44 88 CYS A CA 1
ATOM 721 C C . CYS A 1 88 ? 7.897 -5.557 -12.781 1.00 90.44 88 CYS A C 1
ATOM 723 O O . CYS A 1 88 ? 8.168 -4.730 -11.908 1.00 90.44 88 CYS A O 1
ATOM 725 N N . ASP A 1 89 ? 8.452 -6.769 -12.797 1.00 90.75 89 ASP A N 1
ATOM 726 C CA . ASP A 1 89 ? 9.558 -7.170 -11.927 1.00 90.75 89 ASP A CA 1
ATOM 727 C C . ASP A 1 89 ? 10.466 -8.190 -12.629 1.00 90.75 89 ASP A C 1
ATOM 729 O O . ASP A 1 89 ? 10.052 -9.308 -12.946 1.00 90.75 89 ASP A O 1
ATOM 733 N N . ASN A 1 90 ? 11.729 -7.821 -12.837 1.00 87.19 90 ASN A N 1
ATOM 734 C CA . ASN A 1 90 ? 12.747 -8.585 -13.570 1.00 87.19 90 ASN A CA 1
ATOM 735 C C . ASN A 1 90 ? 12.298 -8.947 -14.993 1.00 87.19 90 ASN A C 1
ATOM 737 O O . ASN A 1 90 ? 12.405 -10.103 -15.417 1.00 87.19 90 ASN A O 1
ATOM 741 N N . GLY A 1 91 ? 11.742 -7.962 -15.704 1.00 85.50 91 GLY A N 1
ATOM 742 C CA . GLY A 1 91 ? 11.231 -8.119 -17.070 1.00 85.50 91 GLY A CA 1
ATOM 743 C C . GLY A 1 91 ? 10.017 -9.045 -17.191 1.00 85.50 91 GLY A C 1
ATOM 744 O O . GLY A 1 91 ? 9.770 -9.593 -18.265 1.00 85.50 91 GLY A O 1
ATOM 745 N N . LYS A 1 92 ? 9.286 -9.278 -16.093 1.00 90.88 92 LYS A N 1
ATOM 746 C CA . LYS A 1 92 ? 8.058 -10.079 -16.078 1.00 90.88 92 LYS A CA 1
ATOM 747 C C . LYS A 1 92 ? 6.888 -9.262 -15.562 1.00 90.88 92 LYS A C 1
ATOM 749 O O . LYS A 1 92 ? 6.993 -8.645 -14.506 1.00 90.88 92 LYS A O 1
ATOM 754 N N . ASP A 1 93 ? 5.754 -9.392 -16.237 1.00 93.25 93 ASP A N 1
ATOM 755 C CA . ASP A 1 93 ? 4.481 -8.852 -15.772 1.00 93.25 93 ASP A CA 1
ATOM 756 C C . ASP A 1 93 ? 3.847 -9.786 -14.739 1.00 93.25 93 ASP A C 1
ATOM 758 O O . ASP A 1 93 ? 3.514 -10.946 -15.013 1.00 93.25 93 ASP A O 1
ATOM 762 N N . ILE A 1 94 ? 3.680 -9.282 -13.520 1.00 95.38 94 ILE A N 1
ATOM 763 C CA . ILE A 1 94 ? 3.086 -10.009 -12.400 1.00 95.38 94 ILE A CA 1
ATOM 764 C C . ILE A 1 94 ? 1.784 -9.317 -12.015 1.00 95.38 94 ILE A C 1
ATOM 766 O O . ILE A 1 94 ? 1.742 -8.107 -11.839 1.00 95.38 94 ILE A O 1
ATOM 770 N N . LYS A 1 95 ? 0.701 -10.082 -11.835 1.00 97.00 95 LYS A N 1
ATOM 771 C CA . LYS A 1 95 ? -0.584 -9.517 -11.394 1.00 97.00 95 LYS A CA 1
ATOM 772 C C . LYS A 1 95 ? -0.443 -8.836 -10.035 1.00 97.00 95 LYS A C 1
ATOM 774 O O . LYS A 1 95 ? -0.026 -9.483 -9.071 1.00 97.00 95 LYS A O 1
ATOM 779 N N . VAL A 1 96 ? -0.900 -7.592 -9.926 1.00 97.19 96 VAL A N 1
ATOM 780 C CA . VAL A 1 96 ? -0.864 -6.819 -8.672 1.00 97.19 96 VAL A CA 1
ATOM 781 C C . VAL A 1 96 ? -1.643 -7.531 -7.560 1.00 97.19 96 VAL A C 1
ATOM 783 O O . VAL A 1 96 ? -1.153 -7.670 -6.439 1.00 97.19 96 VAL A O 1
ATOM 786 N N . GLN A 1 97 ? -2.794 -8.129 -7.886 1.00 97.75 97 GLN A N 1
ATOM 787 C CA . GLN A 1 97 ? -3.583 -8.922 -6.934 1.00 97.75 97 GLN A CA 1
ATOM 788 C C . GLN A 1 97 ? -2.797 -10.098 -6.319 1.00 97.75 97 GLN A C 1
ATOM 790 O O . GLN A 1 97 ? -3.052 -10.475 -5.176 1.00 97.75 97 GLN A O 1
ATOM 795 N N . ASN A 1 98 ? -1.823 -10.685 -7.030 1.00 97.44 98 ASN A N 1
ATOM 796 C CA . ASN A 1 98 ? -0.987 -11.749 -6.462 1.00 97.44 98 ASN A CA 1
ATOM 797 C C . ASN A 1 98 ? -0.063 -11.209 -5.366 1.00 97.44 98 ASN A C 1
ATOM 799 O O . ASN A 1 98 ? 0.138 -11.883 -4.354 1.00 97.44 98 ASN A O 1
ATOM 803 N N . TRP A 1 99 ? 0.478 -10.002 -5.552 1.00 97.62 99 TRP A N 1
ATOM 804 C CA . TRP A 1 99 ? 1.262 -9.330 -4.521 1.00 97.62 99 TRP A CA 1
ATOM 805 C C . TRP A 1 99 ? 0.384 -8.985 -3.315 1.00 97.62 99 TRP A C 1
ATOM 807 O O . TRP A 1 99 ? 0.738 -9.355 -2.196 1.00 97.62 99 TRP A O 1
ATOM 817 N N . VAL A 1 100 ? -0.812 -8.424 -3.544 1.00 98.19 100 VAL A N 1
ATOM 818 C CA . VAL A 1 100 ? -1.798 -8.164 -2.478 1.00 98.19 100 VAL A CA 1
ATOM 819 C C . VAL A 1 100 ? -2.081 -9.439 -1.685 1.00 98.19 100 VAL A C 1
ATOM 821 O O . VAL A 1 100 ? -1.891 -9.459 -0.475 1.00 98.19 100 VAL A O 1
ATOM 824 N N . ASN A 1 101 ? -2.419 -10.545 -2.353 1.00 98.38 101 ASN A N 1
ATOM 825 C CA . ASN A 1 101 ? -2.710 -11.824 -1.696 1.00 98.38 101 ASN A CA 1
ATOM 826 C C . ASN A 1 101 ? -1.540 -12.360 -0.850 1.00 98.38 101 ASN A C 1
ATOM 828 O O . ASN A 1 101 ? -1.761 -13.019 0.164 1.00 98.38 101 ASN A O 1
ATOM 832 N N . LYS A 1 102 ? -0.294 -12.114 -1.270 1.00 97.56 102 LYS A N 1
ATOM 833 C CA . LYS A 1 102 ? 0.916 -12.560 -0.559 1.00 97.56 102 LYS A CA 1
ATOM 834 C C . LYS A 1 102 ? 1.234 -11.693 0.667 1.00 97.56 102 LYS A C 1
ATOM 836 O O . LYS A 1 102 ? 1.889 -12.171 1.605 1.00 97.56 102 LYS A O 1
ATOM 841 N N . THR A 1 103 ? 0.823 -10.430 0.641 1.00 97.94 103 THR A N 1
ATOM 842 C CA . THR A 1 103 ? 1.173 -9.413 1.642 1.00 97.94 103 THR A CA 1
ATOM 843 C C . THR A 1 103 ? 0.035 -9.156 2.640 1.00 97.94 103 THR A C 1
ATOM 845 O O . THR A 1 103 ? 0.299 -8.783 3.782 1.00 97.94 103 THR A O 1
ATOM 848 N N . ASP A 1 104 ? -1.210 -9.443 2.253 1.00 98.25 104 ASP A N 1
ATOM 849 C CA . ASP A 1 104 ? -2.428 -9.250 3.045 1.00 98.25 104 ASP A CA 1
ATOM 850 C C . ASP A 1 104 ? -2.345 -9.866 4.453 1.00 98.25 104 ASP A C 1
ATOM 852 O O . ASP A 1 104 ? -2.004 -11.038 4.646 1.00 98.25 104 ASP A O 1
ATOM 856 N N . GLY A 1 105 ? -2.679 -9.054 5.457 1.00 97.12 105 GLY A N 1
ATOM 857 C CA . GLY A 1 105 ? -2.688 -9.424 6.871 1.00 97.12 105 GLY A CA 1
ATOM 858 C C . GLY A 1 105 ? -1.331 -9.411 7.568 1.00 97.12 105 GLY A C 1
ATOM 859 O O . GLY A 1 105 ? -1.261 -9.858 8.710 1.00 97.12 105 GLY A O 1
ATOM 860 N N . LYS A 1 106 ? -0.270 -8.931 6.909 1.00 97.62 106 LYS A N 1
ATOM 861 C CA . LYS A 1 106 ? 1.025 -8.650 7.556 1.00 97.62 106 LYS A CA 1
ATOM 862 C C . LYS A 1 106 ? 1.169 -7.191 7.988 1.00 97.62 106 LYS A C 1
ATOM 864 O O . LYS A 1 106 ? 1.895 -6.929 8.935 1.00 97.62 106 LYS A O 1
ATOM 869 N N . TYR A 1 107 ? 0.470 -6.284 7.305 1.00 98.38 107 TYR A N 1
ATOM 870 C CA . TYR A 1 107 ? 0.542 -4.834 7.501 1.00 98.38 107 TYR A CA 1
ATOM 871 C C . TYR A 1 107 ? -0.859 -4.252 7.653 1.00 98.38 107 TYR A C 1
ATOM 873 O O . TYR A 1 107 ? -1.831 -4.860 7.187 1.00 98.38 107 TYR A O 1
ATOM 881 N N . ALA A 1 108 ? -0.980 -3.080 8.272 1.00 98.19 108 ALA A N 1
ATOM 882 C CA . ALA A 1 108 ? -2.261 -2.388 8.383 1.00 98.19 108 ALA A CA 1
ATOM 883 C C . ALA A 1 108 ? -2.732 -1.873 7.016 1.00 98.19 108 ALA A C 1
ATOM 885 O O . ALA A 1 108 ? -3.891 -2.089 6.650 1.00 98.19 108 ALA A O 1
ATOM 886 N N . GLY A 1 109 ? -1.824 -1.257 6.251 1.00 97.88 109 GLY A N 1
ATOM 887 C CA . GLY A 1 109 ? -2.089 -0.743 4.907 1.00 97.88 109 GLY A CA 1
ATOM 888 C C . GLY A 1 109 ? -1.169 -1.345 3.850 1.00 97.88 109 GLY A C 1
ATOM 889 O O . GLY A 1 109 ? 0.024 -1.526 4.086 1.00 97.88 109 GLY A O 1
ATOM 890 N N . LEU A 1 110 ? -1.720 -1.642 2.676 1.00 97.88 110 LEU A N 1
ATOM 891 C CA . LEU A 1 110 ? -0.962 -1.952 1.468 1.00 97.88 110 LEU A CA 1
ATOM 892 C C . LEU A 1 110 ? -1.159 -0.806 0.478 1.00 97.88 110 LEU A C 1
ATOM 894 O O . LEU A 1 110 ? -2.278 -0.560 0.033 1.00 97.88 110 LEU A O 1
ATOM 898 N N . ILE A 1 111 ? -0.082 -0.108 0.153 1.00 94.69 111 ILE A N 1
ATOM 899 C CA . ILE A 1 111 ? -0.096 1.087 -0.685 1.00 94.69 111 ILE A CA 1
ATOM 900 C C . ILE A 1 111 ? 0.494 0.711 -2.039 1.00 94.69 111 ILE A C 1
ATOM 902 O O . ILE A 1 111 ? 1.593 0.162 -2.107 1.00 94.69 111 ILE A O 1
ATOM 906 N N . LEU A 1 112 ? -0.251 0.945 -3.112 1.00 93.38 112 LEU A N 1
ATOM 907 C CA . LEU A 1 112 ? 0.131 0.547 -4.461 1.00 93.38 112 LEU A CA 1
ATOM 908 C C . LEU A 1 112 ? 0.546 1.779 -5.257 1.00 93.38 112 LEU A C 1
ATOM 910 O O . LEU A 1 112 ? -0.293 2.530 -5.736 1.00 93.38 112 LEU A O 1
ATOM 914 N N . CYS A 1 113 ? 1.849 1.956 -5.420 1.00 88.06 113 CYS A N 1
ATOM 915 C CA . CYS A 1 113 ? 2.456 2.957 -6.288 1.00 88.06 113 CYS A CA 1
ATOM 916 C C . CYS A 1 113 ? 2.790 2.293 -7.627 1.00 88.06 113 CYS A C 1
ATOM 918 O O . CYS A 1 113 ? 3.943 1.980 -7.924 1.00 88.06 113 CYS A O 1
ATOM 920 N N . SER A 1 114 ? 1.743 1.982 -8.389 1.00 88.50 114 SER A N 1
ATOM 921 C CA . SER A 1 114 ? 1.827 1.303 -9.679 1.00 88.50 114 SER A CA 1
ATOM 922 C C . SER A 1 114 ? 0.695 1.803 -10.572 1.00 88.50 114 SER A C 1
ATOM 924 O O . SER A 1 114 ? -0.426 1.916 -10.094 1.00 88.50 114 SER A O 1
ATOM 926 N N . CYS A 1 115 ? 0.952 2.134 -11.837 1.00 88.31 115 CYS A N 1
ATOM 927 C CA . CYS A 1 115 ? -0.083 2.667 -12.734 1.00 88.31 115 CYS A CA 1
ATOM 928 C C . CYS A 1 115 ? -1.238 1.679 -12.931 1.00 88.31 115 CYS A C 1
ATOM 930 O O . CYS A 1 115 ? -0.984 0.496 -13.166 1.00 88.31 115 CYS A O 1
ATOM 932 N N . ASN A 1 116 ? -2.483 2.165 -12.878 1.00 90.00 116 ASN A N 1
ATOM 933 C CA . ASN A 1 116 ? -3.708 1.377 -13.036 1.00 90.00 116 ASN A CA 1
ATOM 934 C C . ASN A 1 116 ? -4.521 1.831 -14.273 1.00 90.00 116 ASN A C 1
ATOM 936 O O . ASN A 1 116 ? -5.626 2.355 -14.122 1.00 90.00 116 ASN A O 1
ATOM 940 N N . PRO A 1 117 ? -4.017 1.633 -15.509 1.00 86.69 117 PRO A N 1
ATOM 941 C CA . PRO A 1 117 ? -4.618 2.200 -16.728 1.00 86.69 117 PRO A CA 1
ATOM 942 C C . PRO A 1 117 ? -6.057 1.745 -16.990 1.00 86.69 117 PRO A C 1
ATOM 944 O O . PRO A 1 117 ? -6.838 2.458 -17.617 1.00 86.69 117 PRO A O 1
ATOM 947 N N . GLY A 1 118 ? -6.413 0.543 -16.531 1.00 87.62 118 GLY A N 1
ATOM 948 C CA . GLY A 1 118 ? -7.747 -0.029 -16.712 1.00 87.62 118 GLY A CA 1
ATOM 949 C C . GLY A 1 118 ? -8.695 0.193 -15.533 1.00 87.62 118 GLY A C 1
ATOM 950 O O . GLY A 1 118 ? -9.744 -0.449 -15.497 1.00 87.62 118 GLY A O 1
ATOM 951 N N . SER A 1 119 ? -8.330 1.041 -14.560 1.00 89.69 119 SER A N 1
ATOM 952 C CA . SER A 1 119 ? -9.141 1.334 -13.366 1.00 89.69 119 SER A CA 1
ATOM 953 C C . SER A 1 119 ? -9.604 0.069 -12.630 1.00 89.69 119 SER A C 1
ATOM 955 O O . SER A 1 119 ? -10.755 -0.070 -12.209 1.00 89.69 119 SER A O 1
ATOM 957 N N . TYR A 1 120 ? -8.701 -0.904 -12.504 1.00 91.94 120 TYR A N 1
ATOM 958 C CA . TYR A 1 120 ? -8.979 -2.179 -11.862 1.00 91.94 120 TYR A CA 1
ATOM 959 C C . TYR A 1 120 ? -9.182 -1.992 -10.360 1.00 91.94 120 TYR A C 1
ATOM 961 O O . TYR A 1 120 ? -8.362 -1.375 -9.683 1.00 91.94 120 TYR A O 1
ATOM 969 N N . SER A 1 121 ? -10.232 -2.603 -9.815 1.00 91.25 121 SER A N 1
ATOM 970 C CA . SER A 1 121 ? -10.396 -2.732 -8.367 1.00 91.25 121 SER A CA 1
ATOM 971 C C . SER A 1 121 ? -9.663 -3.966 -7.850 1.00 91.25 121 SER A C 1
ATOM 973 O O . SER A 1 121 ? -9.672 -5.032 -8.473 1.00 91.25 121 SER A O 1
ATOM 975 N N . LEU A 1 122 ? -9.071 -3.836 -6.668 1.00 94.00 122 LEU A N 1
ATOM 976 C CA . LEU A 1 122 ? -8.410 -4.928 -5.964 1.00 94.00 122 LEU A CA 1
ATOM 977 C C . LEU A 1 122 ? -9.163 -5.275 -4.689 1.00 94.00 122 LEU A C 1
ATOM 979 O O . LEU A 1 122 ? -9.940 -4.481 -4.164 1.00 94.00 122 LEU A O 1
ATOM 983 N N . ILE A 1 123 ? -8.913 -6.479 -4.182 1.00 96.31 123 ILE A N 1
ATOM 984 C CA . ILE A 1 123 ? -9.503 -6.936 -2.927 1.00 96.31 123 ILE A CA 1
ATOM 985 C C . ILE A 1 123 ? -8.435 -7.430 -1.960 1.00 96.31 123 ILE A C 1
ATOM 987 O O . ILE A 1 123 ? -7.501 -8.143 -2.324 1.00 96.31 123 ILE A O 1
ATOM 991 N N . SER A 1 124 ? -8.630 -7.115 -0.689 1.00 97.75 124 SER A N 1
ATOM 992 C CA . SER A 1 124 ? -7.906 -7.686 0.445 1.00 97.75 124 SER A CA 1
ATOM 993 C C . SER A 1 124 ? -8.891 -8.268 1.458 1.00 97.75 124 SER A C 1
ATOM 995 O O . SER A 1 124 ? -10.085 -7.939 1.475 1.00 97.75 124 SER A O 1
ATOM 997 N N . LYS A 1 125 ? -8.409 -9.175 2.311 1.00 97.94 125 LYS A N 1
ATOM 998 C CA . LYS A 1 125 ? -9.217 -9.785 3.376 1.00 97.94 125 LYS A CA 1
ATOM 999 C C . LYS A 1 125 ? -8.885 -9.229 4.753 1.00 97.94 125 LYS A C 1
ATOM 1001 O O . LYS A 1 125 ? -9.720 -9.373 5.648 1.00 97.94 125 LYS A O 1
ATOM 1006 N N . LYS A 1 126 ? -7.691 -8.660 4.950 1.00 98.25 126 LYS A N 1
ATOM 1007 C CA . LYS A 1 126 ? -7.193 -8.270 6.276 1.00 98.25 126 LYS A CA 1
ATOM 1008 C C . LYS A 1 126 ? -6.568 -6.879 6.326 1.00 98.25 126 LYS A C 1
ATOM 1010 O O . LYS A 1 126 ? -6.740 -6.222 7.342 1.00 98.25 126 LYS A O 1
ATOM 1015 N N . SER A 1 127 ? -5.884 -6.437 5.280 1.00 98.50 127 SER A N 1
ATOM 1016 C CA . SER A 1 127 ? -5.225 -5.127 5.211 1.00 98.50 127 SER A CA 1
ATOM 1017 C C . SER A 1 127 ? -6.069 -4.119 4.440 1.00 98.50 127 SER A C 1
ATOM 1019 O O . SER A 1 127 ? -6.769 -4.492 3.505 1.00 98.50 127 SER A O 1
ATOM 1021 N N . VAL A 1 128 ? -5.994 -2.841 4.785 1.00 98.19 128 VAL A N 1
ATOM 1022 C CA . VAL A 1 128 ? -6.574 -1.766 3.966 1.00 98.19 128 VAL A CA 1
ATOM 1023 C C . VAL A 1 128 ? -5.717 -1.588 2.708 1.00 98.19 128 VAL A C 1
ATOM 1025 O O . VAL A 1 128 ? -4.497 -1.715 2.798 1.00 98.19 128 VAL A O 1
ATOM 1028 N N . LEU A 1 129 ? -6.319 -1.338 1.544 1.00 97.50 129 LEU A N 1
ATOM 1029 C CA . LEU A 1 129 ? -5.575 -0.999 0.325 1.00 97.50 129 LEU A CA 1
ATOM 1030 C C . LEU A 1 129 ? -5.709 0.491 0.031 1.00 97.50 129 LEU A C 1
ATOM 1032 O O . LEU A 1 129 ? -6.807 1.030 0.129 1.00 97.50 129 LEU A O 1
ATOM 1036 N N . VAL A 1 130 ? -4.608 1.107 -0.384 1.00 95.00 130 VAL A N 1
ATOM 1037 C CA . VAL A 1 130 ? -4.581 2.432 -1.008 1.00 95.00 130 VAL A CA 1
ATOM 1038 C C . VAL A 1 130 ? -3.993 2.256 -2.393 1.00 95.00 130 VAL A C 1
ATOM 1040 O O . VAL A 1 130 ? -2.886 1.731 -2.516 1.00 95.00 130 VAL A O 1
ATOM 1043 N N . TYR A 1 131 ? -4.721 2.627 -3.438 1.00 92.75 131 TYR A N 1
ATOM 1044 C CA . TYR A 1 131 ? -4.276 2.364 -4.802 1.00 92.75 131 TYR A CA 1
ATOM 1045 C C . TYR A 1 131 ? -4.838 3.390 -5.794 1.00 92.75 131 TYR A C 1
ATOM 1047 O O . TYR A 1 131 ? -5.918 3.918 -5.546 1.00 92.75 131 TYR A O 1
ATOM 1055 N N . PRO A 1 132 ? -4.131 3.708 -6.890 1.00 89.25 132 PRO A N 1
ATOM 1056 C CA . PRO A 1 132 ? -4.608 4.672 -7.874 1.00 89.25 132 PRO A CA 1
ATOM 1057 C C . PRO A 1 132 ? -5.775 4.104 -8.687 1.00 89.25 132 PRO A C 1
ATOM 1059 O O . PRO A 1 132 ? -5.778 2.929 -9.061 1.00 89.25 132 PRO A O 1
ATOM 1062 N N . ASP A 1 133 ? -6.741 4.949 -9.018 1.00 85.50 133 ASP A N 1
ATOM 1063 C CA . ASP A 1 133 ? -7.864 4.605 -9.898 1.00 85.50 133 ASP A CA 1
ATOM 1064 C C . ASP A 1 133 ? -7.520 4.676 -11.399 1.00 85.50 133 ASP A C 1
ATOM 1066 O O . ASP A 1 133 ? -8.343 4.340 -12.253 1.00 85.50 133 ASP A O 1
ATOM 1070 N N . SER A 1 134 ? -6.311 5.129 -11.725 1.00 82.81 134 SER A N 1
ATOM 1071 C CA . SER A 1 134 ? -5.863 5.461 -13.074 1.00 82.81 134 SER A CA 1
ATOM 1072 C C . SER A 1 134 ? -4.338 5.355 -13.204 1.00 82.81 134 SER A C 1
ATOM 1074 O O . SER A 1 134 ? -3.635 4.881 -12.303 1.00 82.81 134 SER A O 1
ATOM 1076 N N . ASP A 1 135 ? -3.804 5.751 -14.359 1.00 78.50 135 ASP A N 1
ATOM 1077 C CA .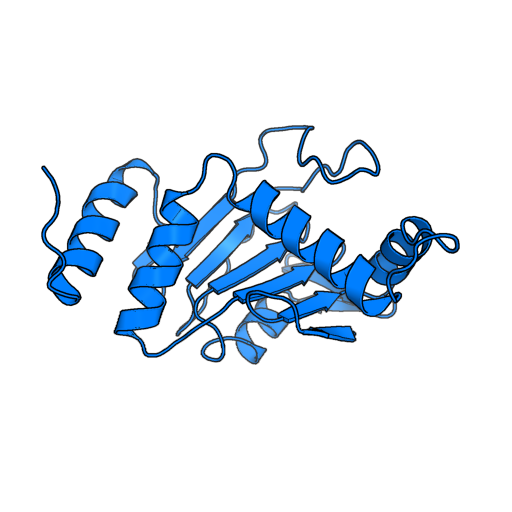 ASP A 1 135 ? -2.363 5.895 -14.546 1.00 78.50 135 ASP A CA 1
ATOM 1078 C C . ASP A 1 135 ? -1.775 6.930 -13.583 1.00 78.50 135 ASP A C 1
ATOM 1080 O O . ASP A 1 135 ? -2.325 8.018 -13.402 1.00 78.50 135 ASP A O 1
ATOM 1084 N N . ILE A 1 136 ? -0.624 6.598 -12.991 1.00 70.88 136 ILE A N 1
ATOM 1085 C CA . ILE A 1 136 ? 0.144 7.555 -12.200 1.00 70.88 136 ILE A CA 1
ATOM 1086 C C . ILE A 1 136 ? 1.091 8.282 -13.157 1.00 70.88 136 ILE A C 1
ATOM 1088 O O . ILE A 1 136 ? 2.064 7.708 -13.643 1.00 70.88 136 ILE A O 1
ATOM 1092 N N . ASP A 1 137 ? 0.820 9.556 -13.422 1.00 55.72 137 ASP A N 1
ATOM 1093 C CA . ASP A 1 137 ? 1.738 10.426 -14.154 1.00 55.72 137 ASP A CA 1
ATOM 1094 C C . ASP A 1 137 ? 2.795 10.967 -13.171 1.00 55.72 137 ASP A C 1
ATOM 1096 O O . ASP A 1 137 ? 2.606 11.998 -12.525 1.00 55.72 137 ASP A O 1
ATOM 1100 N N . PHE A 1 138 ? 3.944 10.293 -13.066 1.00 52.94 138 PHE A N 1
ATOM 1101 C CA . PHE A 1 138 ? 5.147 10.868 -12.445 1.00 52.94 138 PHE A CA 1
ATOM 1102 C C . PHE A 1 138 ? 5.810 11.861 -13.420 1.00 52.94 138 PHE A C 1
ATOM 1104 O O . PHE A 1 138 ? 6.935 11.657 -13.883 1.00 52.94 138 PHE A O 1
ATOM 1111 N N . ILE A 1 139 ? 5.103 12.924 -13.823 1.00 37.41 139 ILE A N 1
ATOM 1112 C CA . ILE A 1 139 ? 5.678 13.936 -14.719 1.00 37.41 139 ILE A CA 1
ATOM 1113 C C . ILE A 1 139 ? 6.633 14.815 -13.912 1.00 37.41 139 ILE A C 1
ATOM 1115 O O . ILE A 1 139 ? 6.245 15.802 -13.303 1.00 37.41 139 ILE A O 1
ATOM 1119 N N . GLY A 1 140 ? 7.914 14.458 -13.975 1.00 37.00 140 GLY A N 1
ATOM 1120 C CA . GLY A 1 140 ? 9.022 15.278 -13.498 1.00 37.00 140 GLY A CA 1
ATOM 1121 C C . GLY A 1 140 ? 9.784 14.594 -12.381 1.00 37.00 140 GLY A C 1
ATOM 1122 O O . GLY A 1 140 ? 9.552 14.925 -11.235 1.00 37.00 140 GLY A O 1
ATOM 1123 N N . GLY A 1 141 ? 10.672 13.656 -12.747 1.00 35.19 141 GLY A N 1
ATOM 1124 C CA . GLY A 1 141 ? 11.745 12.974 -11.990 1.00 35.19 141 GLY A CA 1
ATOM 1125 C C . GLY A 1 141 ? 12.116 13.416 -10.561 1.00 35.19 141 GLY A C 1
ATOM 1126 O O . GLY A 1 141 ? 13.297 13.495 -10.243 1.00 35.19 141 GLY A O 1
ATOM 1127 N N . GLY A 1 142 ? 11.149 13.649 -9.680 1.00 38.41 142 GLY A N 1
ATOM 1128 C CA . GLY A 1 142 ? 11.321 14.496 -8.502 1.00 38.41 142 GLY A CA 1
ATOM 1129 C C . GLY A 1 142 ? 10.188 14.384 -7.486 1.00 38.41 142 GLY A C 1
ATOM 1130 O O . GLY A 1 142 ? 9.914 15.346 -6.783 1.00 38.41 142 GLY A O 1
ATOM 1131 N N . GLY A 1 143 ? 9.535 13.225 -7.386 1.00 43.06 143 GLY A N 1
ATOM 1132 C CA . GLY A 1 143 ? 8.693 12.903 -6.228 1.00 43.06 143 GLY A CA 1
ATOM 1133 C C . GLY A 1 143 ? 7.282 13.478 -6.264 1.00 43.06 143 GLY A C 1
ATOM 1134 O O . GLY A 1 143 ? 6.364 12.847 -5.760 1.00 43.06 143 GLY A O 1
ATOM 1135 N N . GLU A 1 144 ? 7.067 14.603 -6.937 1.00 42.28 144 GLU A N 1
ATOM 1136 C CA . GLU A 1 144 ? 5.738 15.182 -6.985 1.00 42.28 144 GLU A CA 1
ATOM 1137 C C . GLU A 1 144 ? 4.785 14.336 -7.851 1.00 42.28 144 GLU A C 1
ATOM 1139 O O . GLU A 1 144 ? 4.983 14.161 -9.055 1.00 42.28 144 GLU A O 1
ATOM 1144 N N . ILE A 1 145 ? 3.690 13.859 -7.250 1.00 51.41 145 ILE A N 1
ATOM 1145 C CA . ILE A 1 145 ? 2.480 13.432 -7.972 1.00 51.41 145 ILE A CA 1
ATOM 1146 C C . ILE A 1 145 ? 1.805 14.714 -8.510 1.00 51.41 145 ILE A C 1
ATOM 1148 O O . ILE A 1 145 ? 0.724 15.107 -8.075 1.00 51.41 145 ILE A O 1
ATOM 1152 N N . THR A 1 146 ? 2.493 15.455 -9.385 1.00 41.09 146 THR A N 1
ATOM 1153 C CA . THR A 1 146 ? 2.022 16.715 -9.979 1.00 41.09 146 THR A CA 1
ATOM 1154 C C . THR A 1 146 ? 1.908 16.566 -11.487 1.00 41.09 146 THR A C 1
ATOM 1156 O O . THR A 1 146 ? 2.740 16.969 -12.290 1.00 41.09 146 THR A O 1
ATOM 1159 N N . GLY A 1 147 ? 0.786 15.989 -11.892 1.00 38.75 147 GLY A N 1
ATOM 1160 C CA . GLY A 1 147 ? 0.433 15.850 -13.292 1.00 38.75 147 GLY A CA 1
ATOM 1161 C C . GLY A 1 147 ? -0.792 14.970 -13.393 1.00 38.75 147 GLY A C 1
ATOM 1162 O O . GLY A 1 147 ? -0.675 13.762 -13.336 1.00 38.75 147 GLY A O 1
ATOM 1163 N N . ARG A 1 148 ? -1.970 15.587 -13.529 1.00 45.56 148 ARG A N 1
ATOM 1164 C CA . ARG A 1 148 ? -3.305 14.954 -13.510 1.00 45.56 148 ARG A CA 1
ATOM 1165 C C . ARG A 1 148 ? -3.772 14.469 -12.133 1.00 45.56 148 ARG A C 1
ATOM 1167 O O . ARG A 1 148 ? -2.998 14.152 -11.241 1.00 45.56 148 ARG A O 1
ATOM 1174 N N . ASN A 1 149 ? -5.093 14.491 -11.972 1.00 53.69 149 ASN A N 1
ATOM 1175 C CA . ASN A 1 149 ? -5.830 14.107 -10.773 1.00 53.69 149 ASN A CA 1
ATOM 1176 C C . ASN A 1 149 ? -5.688 12.597 -10.514 1.00 53.69 149 ASN A C 1
ATOM 1178 O O . ASN A 1 149 ? -6.639 11.862 -10.755 1.00 53.69 149 ASN A O 1
ATOM 1182 N N . VAL A 1 150 ? -4.520 12.120 -10.074 1.00 62.88 150 VAL A N 1
ATOM 1183 C CA . VAL A 1 150 ? -4.401 10.740 -9.590 1.00 62.88 150 VAL A CA 1
ATOM 1184 C C . VAL A 1 150 ? -5.237 10.646 -8.317 1.00 62.88 150 VAL A C 1
ATOM 1186 O O . VAL A 1 150 ? -4.864 11.151 -7.248 1.00 62.88 150 VAL A O 1
ATOM 1189 N N . CYS A 1 151 ? -6.417 10.054 -8.452 1.00 76.06 151 CYS A N 1
ATOM 1190 C CA . CYS A 1 151 ? -7.275 9.738 -7.331 1.00 76.06 151 CYS A CA 1
ATOM 1191 C C . CYS A 1 151 ? -6.806 8.405 -6.756 1.00 76.06 151 CYS A C 1
ATOM 1193 O O . CYS A 1 151 ? -6.572 7.436 -7.477 1.00 76.06 151 CYS A O 1
ATOM 1195 N N . PHE A 1 152 ? -6.625 8.375 -5.441 1.00 86.50 152 PHE A N 1
ATOM 1196 C CA . PHE A 1 152 ? -6.362 7.134 -4.732 1.00 86.50 152 PHE A CA 1
ATOM 1197 C C . PHE A 1 152 ? -7.664 6.660 -4.107 1.00 86.50 152 PHE A C 1
ATOM 1199 O O . PHE A 1 152 ? -8.325 7.417 -3.396 1.00 86.50 152 PHE A O 1
ATOM 1206 N N . ASP A 1 153 ? -7.990 5.401 -4.349 1.00 90.62 153 ASP A N 1
ATOM 1207 C CA . ASP A 1 153 ? -9.071 4.698 -3.682 1.00 90.62 153 ASP A CA 1
ATOM 1208 C C . ASP A 1 153 ? -8.580 4.109 -2.357 1.00 90.62 153 ASP A C 1
ATOM 1210 O O . ASP A 1 153 ? -7.444 3.635 -2.247 1.00 90.62 153 ASP A O 1
ATOM 1214 N N . LEU A 1 154 ? -9.476 4.074 -1.367 1.00 94.75 154 LEU A N 1
ATOM 1215 C CA . LEU A 1 154 ? -9.293 3.342 -0.117 1.00 94.75 154 LEU A CA 1
ATOM 1216 C C . LEU A 1 154 ? -10.214 2.118 -0.095 1.00 94.75 154 LEU A C 1
ATOM 1218 O O . LEU A 1 154 ? -11.416 2.251 0.136 1.00 94.75 154 LEU A O 1
ATOM 1222 N N . TYR A 1 155 ? -9.665 0.917 -0.266 1.00 96.75 155 TYR A N 1
ATOM 1223 C CA . TYR A 1 155 ? -10.424 -0.325 -0.096 1.00 96.75 155 TYR A CA 1
ATOM 1224 C C . TYR A 1 155 ? -10.275 -0.868 1.320 1.00 96.75 155 TYR A C 1
ATOM 1226 O O . TYR A 1 155 ? -9.168 -1.119 1.806 1.00 96.75 155 TYR A O 1
ATOM 1234 N N . VAL A 1 156 ? -11.404 -1.159 1.958 1.00 96.94 156 VAL A N 1
ATOM 1235 C CA . VAL A 1 156 ? -11.455 -1.716 3.307 1.00 96.94 156 VAL A CA 1
ATOM 1236 C C . VAL A 1 156 ? -12.019 -3.139 3.277 1.00 96.94 156 VAL A C 1
ATOM 1238 O O . VAL A 1 156 ? -13.105 -3.371 2.728 1.00 96.94 156 VAL A O 1
ATOM 1241 N N . PRO A 1 157 ? -11.347 -4.118 3.918 1.00 96.38 157 PRO A N 1
ATOM 1242 C CA . PRO A 1 157 ? -11.843 -5.485 3.998 1.00 96.38 157 PRO A CA 1
ATOM 1243 C C . PRO A 1 157 ? -13.297 -5.566 4.469 1.00 96.38 157 PRO A C 1
ATOM 1245 O O . PRO A 1 157 ? -13.662 -5.009 5.503 1.00 96.38 157 PRO A O 1
ATOM 1248 N N . LYS A 1 158 ? -14.120 -6.318 3.726 1.00 92.56 158 LYS A N 1
ATOM 1249 C CA . LYS A 1 158 ? -15.566 -6.527 3.958 1.00 92.56 158 LYS A CA 1
ATOM 1250 C C . LYS A 1 158 ? -16.464 -5.297 3.757 1.00 92.56 158 LYS A C 1
ATOM 1252 O O . LYS A 1 158 ? -17.677 -5.482 3.754 1.00 92.56 158 LYS A O 1
ATOM 1257 N N . LYS A 1 159 ? -15.908 -4.093 3.592 1.00 93.62 159 LYS A N 1
ATOM 1258 C CA . LYS A 1 159 ? -16.670 -2.867 3.299 1.00 93.62 159 LYS A CA 1
ATOM 1259 C C . LYS A 1 159 ? -16.592 -2.472 1.821 1.00 93.62 159 LYS A C 1
ATOM 1261 O O . LYS A 1 159 ? -17.576 -1.976 1.289 1.00 93.62 159 LYS A O 1
ATOM 1266 N N . GLY A 1 160 ? -15.481 -2.774 1.149 1.00 94.81 160 GLY A N 1
ATOM 1267 C CA . GLY A 1 160 ? -15.232 -2.328 -0.222 1.00 94.81 160 GLY A CA 1
ATOM 1268 C C . GLY A 1 160 ? -14.541 -0.965 -0.252 1.00 94.81 160 GLY A C 1
ATOM 1269 O O . GLY A 1 160 ? -13.902 -0.584 0.729 1.00 94.81 160 GLY A O 1
ATOM 1270 N N . ASN A 1 161 ? -14.664 -0.250 -1.370 1.00 93.56 161 ASN A N 1
ATOM 1271 C CA . ASN A 1 161 ? -14.121 1.102 -1.506 1.00 93.56 161 ASN A CA 1
ATOM 1272 C C . ASN A 1 161 ? -14.906 2.098 -0.650 1.00 93.56 161 ASN A C 1
ATOM 1274 O O . ASN A 1 161 ? -16.138 2.100 -0.658 1.00 93.56 161 ASN A O 1
ATOM 1278 N N . ILE A 1 162 ? -14.178 2.927 0.093 1.00 92.81 162 ILE A N 1
ATOM 1279 C CA . ILE A 1 162 ? -14.724 3.985 0.937 1.00 92.81 162 ILE A CA 1
ATOM 1280 C C . ILE A 1 162 ? -14.707 5.288 0.148 1.00 92.81 162 ILE A C 1
ATOM 1282 O O . ILE A 1 162 ? -13.650 5.781 -0.233 1.00 92.81 162 ILE A O 1
ATOM 1286 N N . ASP A 1 163 ? -15.891 5.847 -0.072 1.00 86.69 163 ASP A N 1
ATOM 1287 C CA . ASP A 1 163 ? -16.046 7.176 -0.654 1.00 86.69 163 ASP A CA 1
ATOM 1288 C C . ASP A 1 163 ? -15.777 8.261 0.406 1.00 86.69 163 ASP A C 1
ATOM 1290 O O . ASP A 1 163 ? -16.137 8.125 1.581 1.00 86.69 163 ASP A O 1
ATOM 1294 N N . SER A 1 164 ? -15.200 9.375 -0.034 1.00 82.31 164 SER A N 1
ATOM 1295 C CA . SER A 1 164 ? -15.072 10.637 0.697 1.00 82.31 164 SER A CA 1
ATOM 1296 C C . SER A 1 164 ? -16.322 11.040 1.498 1.00 82.31 164 SER A C 1
ATOM 1298 O O . SER A 1 164 ? -16.196 11.465 2.647 1.00 82.31 164 SER A O 1
ATOM 1300 N N . TYR A 1 165 ? -17.537 10.844 0.965 1.00 85.56 165 TYR A N 1
ATOM 1301 C CA . TYR A 1 165 ? -18.781 11.224 1.656 1.00 85.56 165 TYR A CA 1
ATOM 1302 C C . TYR A 1 165 ? -19.061 10.415 2.930 1.00 85.56 165 TYR A C 1
ATOM 1304 O O . TYR A 1 165 ? -19.821 10.869 3.787 1.00 85.56 165 TYR A O 1
ATOM 1312 N N . VAL A 1 166 ? -18.480 9.219 3.064 1.00 91.56 166 VAL A N 1
ATOM 1313 C CA . VAL A 1 166 ? -18.694 8.334 4.222 1.00 91.56 166 VAL A CA 1
ATOM 1314 C C . VAL A 1 166 ? -17.464 8.213 5.122 1.00 91.56 166 VAL A C 1
ATOM 1316 O O . VAL A 1 166 ? -17.583 7.684 6.226 1.00 91.56 166 VAL A O 1
ATOM 1319 N N . MET A 1 167 ? -16.313 8.756 4.710 1.00 93.69 167 MET A N 1
ATOM 1320 C CA . MET A 1 167 ? -15.054 8.679 5.458 1.00 93.69 167 MET A CA 1
ATOM 1321 C C . MET A 1 167 ? -15.173 9.193 6.901 1.00 93.69 167 MET A C 1
ATOM 1323 O O . MET A 1 167 ? -14.661 8.567 7.828 1.00 93.69 167 MET A O 1
ATOM 1327 N N . GLY A 1 168 ? -15.886 10.302 7.121 1.00 93.31 168 GLY A N 1
ATOM 1328 C CA . GLY A 1 168 ? -16.084 10.852 8.468 1.00 93.31 168 GLY A CA 1
ATOM 1329 C C . GLY A 1 168 ? -16.810 9.877 9.404 1.00 93.31 168 GLY A C 1
ATOM 1330 O O . GLY A 1 168 ? -16.336 9.598 10.503 1.00 93.31 168 GLY A O 1
ATOM 1331 N N . VAL A 1 169 ? -17.913 9.287 8.933 1.00 94.12 169 VAL A N 1
ATOM 1332 C CA . VAL A 1 169 ? -18.701 8.293 9.688 1.00 94.12 169 VAL A CA 1
ATOM 1333 C C . VAL A 1 169 ? -17.871 7.040 9.973 1.00 94.12 169 VAL A C 1
ATOM 1335 O O . VAL A 1 169 ? -17.915 6.467 11.061 1.00 94.12 169 VAL A O 1
ATOM 1338 N N . GLU A 1 170 ? -17.098 6.622 8.980 1.00 95.88 170 GLU A N 1
ATOM 1339 C CA . GLU A 1 170 ? -16.189 5.488 9.043 1.00 95.88 170 GLU A CA 1
ATOM 1340 C C . GLU A 1 170 ? -15.094 5.684 10.108 1.00 95.88 170 GLU A C 1
ATOM 1342 O O . GLU A 1 170 ? -14.870 4.797 10.938 1.00 95.88 170 GLU A O 1
ATOM 1347 N N . LEU A 1 171 ? -14.469 6.864 10.155 1.00 96.19 171 LEU A N 1
ATOM 1348 C CA . LEU A 1 171 ? -13.496 7.231 11.186 1.00 96.19 171 LEU A CA 1
ATOM 1349 C C . LEU A 1 171 ? -14.126 7.264 12.582 1.00 96.19 171 LEU A C 1
ATOM 1351 O O . LEU A 1 171 ? -13.589 6.638 13.497 1.00 96.19 171 LEU A O 1
ATOM 1355 N N . GLU A 1 172 ? -15.283 7.910 12.745 1.00 95.06 172 GLU A N 1
ATOM 1356 C CA . GLU A 1 172 ? -16.007 7.943 14.024 1.00 95.06 172 GLU A CA 1
ATOM 1357 C C . GLU A 1 172 ? -16.319 6.531 14.545 1.00 95.06 172 GLU A C 1
ATOM 1359 O O . GLU A 1 172 ? -16.216 6.253 15.746 1.00 95.06 172 GLU A O 1
ATOM 1364 N N . GLU A 1 173 ? -16.666 5.598 13.652 1.00 94.88 173 GLU A N 1
ATOM 1365 C CA . GLU A 1 173 ? -16.933 4.211 14.023 1.00 94.88 173 GLU A CA 1
ATOM 1366 C C . GLU A 1 173 ? -15.683 3.515 14.586 1.00 94.88 173 GLU A C 1
ATOM 1368 O O . GLU A 1 173 ? -15.777 2.794 15.590 1.00 94.88 173 GLU A O 1
ATOM 1373 N N . LEU A 1 174 ? -14.519 3.718 13.957 1.00 95.94 174 LEU A N 1
ATOM 1374 C CA . LEU A 1 174 ? -13.246 3.162 14.422 1.00 95.94 174 LEU A CA 1
ATOM 1375 C C . LEU A 1 174 ? -12.818 3.789 15.755 1.00 95.94 174 LEU A C 1
ATOM 1377 O O . LEU A 1 174 ? -12.391 3.080 16.667 1.00 95.94 174 LEU A O 1
ATOM 1381 N N . GLU A 1 175 ? -12.985 5.099 15.908 1.00 95.81 175 GLU A N 1
ATOM 1382 C CA . GLU A 1 175 ? -12.660 5.809 17.147 1.00 95.81 175 GLU A CA 1
ATOM 1383 C C . GLU A 1 175 ? -13.505 5.338 18.319 1.00 95.81 175 GLU A C 1
ATOM 1385 O O . GLU A 1 175 ? -12.973 5.035 19.390 1.00 95.81 175 GLU A O 1
ATOM 1390 N N . ARG A 1 176 ? -14.809 5.160 18.092 1.00 94.81 176 ARG A N 1
ATOM 1391 C CA . ARG A 1 176 ? -15.719 4.590 19.084 1.00 94.81 176 ARG A CA 1
ATOM 1392 C C . ARG A 1 176 ? -15.300 3.178 19.496 1.00 94.81 176 ARG A C 1
ATOM 1394 O O . ARG A 1 176 ? -15.344 2.868 20.684 1.00 94.81 176 ARG A O 1
ATOM 1401 N N . LYS A 1 177 ? -14.870 2.329 18.552 1.00 94.88 177 LYS A N 1
ATOM 1402 C CA . LYS A 1 177 ? -14.359 0.974 18.856 1.00 94.88 177 LYS A CA 1
ATOM 1403 C C . LYS A 1 177 ? -13.097 1.003 19.720 1.00 94.88 177 LYS A C 1
ATOM 1405 O O . LYS A 1 177 ? -12.883 0.080 20.498 1.00 94.88 177 LYS A O 1
ATOM 1410 N N . LEU A 1 178 ? -12.293 2.057 19.604 1.00 93.75 178 LEU A N 1
ATOM 1411 C CA . LEU A 1 178 ? -11.080 2.270 20.395 1.00 93.75 178 LEU A CA 1
ATOM 1412 C C . LEU A 1 178 ? -11.316 3.079 21.681 1.00 93.75 178 LEU A C 1
ATOM 1414 O O . LEU A 1 178 ? -10.373 3.300 22.437 1.00 93.75 178 LEU A O 1
ATOM 1418 N N . GLY A 1 179 ? -12.549 3.524 21.947 1.00 91.50 179 GLY A N 1
ATOM 1419 C CA . GLY A 1 179 ? -12.869 4.362 23.106 1.00 91.50 179 GLY A CA 1
ATOM 1420 C C . GLY A 1 179 ? -12.282 5.778 23.037 1.00 91.50 179 GLY A C 1
ATOM 1421 O O . GLY A 1 179 ? -12.156 6.437 24.069 1.00 91.50 179 GLY A O 1
ATOM 1422 N N . ILE A 1 180 ? -11.916 6.254 21.844 1.00 87.88 180 ILE A N 1
ATOM 1423 C CA . ILE A 1 180 ? -11.445 7.623 21.617 1.00 87.88 180 ILE A CA 1
ATOM 1424 C C . ILE A 1 180 ? -12.677 8.536 21.596 1.00 87.88 180 ILE A C 1
ATOM 1426 O O . ILE A 1 180 ? -13.631 8.287 20.859 1.00 87.88 180 ILE A O 1
ATOM 1430 N N . LYS A 1 181 ? -12.695 9.585 22.426 1.00 73.75 181 LYS A N 1
ATOM 1431 C CA . LYS A 1 181 ? -13.762 10.593 22.372 1.00 73.75 181 LYS A CA 1
ATOM 1432 C C . LYS A 1 181 ? -13.561 11.451 21.123 1.00 73.75 181 LYS A C 1
ATOM 1434 O O . LYS A 1 181 ? -12.559 12.157 21.047 1.00 73.75 181 LYS A O 1
ATOM 1439 N N . SER A 1 182 ? -14.516 11.402 20.195 1.00 59.53 182 SER A N 1
ATOM 1440 C CA . SER A 1 182 ? -14.596 12.361 19.091 1.00 59.53 182 SER A CA 1
ATOM 1441 C C . SER A 1 182 ? -14.690 13.774 19.680 1.00 59.53 182 SER A C 1
ATOM 1443 O O . SER A 1 182 ? -15.544 14.046 20.531 1.00 59.53 182 SER A O 1
ATOM 1445 N N . LEU A 1 183 ? -13.750 14.642 19.303 1.00 55.19 183 LEU A N 1
ATOM 1446 C CA . LEU A 1 183 ? -13.841 16.074 19.565 1.00 55.19 183 LEU A CA 1
ATOM 1447 C C . LEU A 1 183 ? -14.829 16.626 18.536 1.00 55.19 183 LEU A C 1
ATOM 1449 O O . LEU A 1 183 ? -14.446 16.880 17.397 1.00 55.19 183 LEU A O 1
ATOM 1453 N N . GLY A 1 184 ? -16.102 16.693 18.931 1.00 46.59 184 GLY A N 1
ATOM 1454 C CA . GLY A 1 184 ? -17.142 17.395 18.177 1.00 46.59 184 GLY A CA 1
ATOM 1455 C C . GLY A 1 184 ? -16.936 18.903 18.158 1.00 46.59 184 GLY A C 1
ATOM 1456 O O . GLY A 1 184 ? -16.203 19.417 19.037 1.00 46.59 184 GLY A O 1
#

Radius of gyration: 16.58 Å; chains: 1; bounding box: 47×30×44 Å

Secondary structure (DSSP, 8-state):
-EEEEETTEEEEE-HHHHHHHHHH--TTSSS-HHHHHH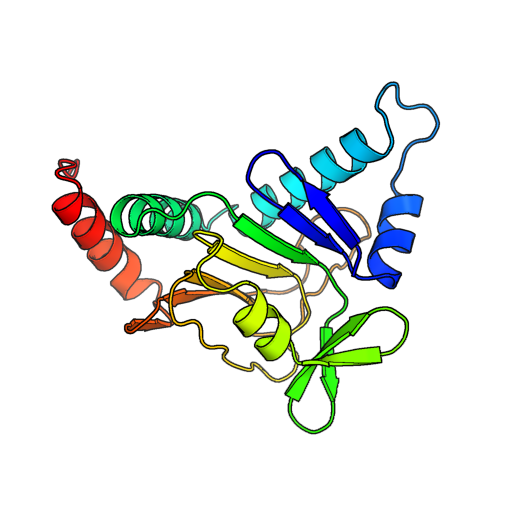HHHHHHHHHHHTT-HHHHHHHHHHHHHHT--SEEEEES-EEESSSSEEEEETTEEEEHHHHHHHHTTSSSEEEEES--TT------SSSEEEEESS-----SSSS---SS--PEEEEETTTEEEPHHHHHHHHHHHHHHTTPPP--